Protein AF-A0A382XA62-F1 (afdb_monomer_lite)

pLDDT: mean 90.6, std 8.02, range [56.06, 98.12]

Organism: NCBI:txid408172

Sequence (248 aa):
MEVNSNHINLAFDKEINNSKTWFQDKVLDVCGHTSKILVERLMQRLVEIFLYPYFLKVSSLSEEPQDCFPATGIKINDRCASLEIGTGRVAINTRQFLRHLVDFLLRWAFCFFGILFPKGSNKTSTPAVLVFGVGDEAIFFDSNDDRFVNYCRSGPIDPLRNGKKFFIEASSGHVSSVPSNFEYSKYPLIQLLRKTTIGVFGRFKILIKHIKLFWEYLVAVVRLPQLSLLGKDFAYNGIISELDEQGV

Foldseek 3Di:
DDDDPVNLVVLVVVLLVLLLVVQLVQAQDFLNDHSVVLSVVLSVLCCVQCVVLLVVVLVVCVVPDPDSHDDAQDWRDDPAWIAGHPNSDIGGDPVNLVVLVVVLVVLLVVVLCLLVDADPDQADLFAEDEADDDAPCNQDDVLARVVVLCCLCVPPDVCSNPGQAYEYQYPDQRQYPCNNHYGYDNCSLSVNSNRHPQDPVLSVQLNVSSVRLVVRQVVNCVSPVSSSSCSNVSSCSSSVVSSVVSND

Structure (mmCIF, N/CA/C/O backbone):
data_AF-A0A382XA62-F1
#
_entry.id   AF-A0A382XA62-F1
#
loop_
_atom_site.group_PDB
_atom_site.id
_atom_site.type_symbol
_atom_site.label_atom_id
_atom_site.label_alt_id
_atom_site.label_comp_id
_atom_site.label_asym_id
_atom_site.label_entity_id
_atom_site.label_seq_id
_atom_site.pdbx_PDB_ins_code
_atom_site.Cartn_x
_atom_site.Cartn_y
_atom_site.Cartn_z
_atom_site.occupancy
_atom_site.B_iso_or_equiv
_atom_site.auth_seq_id
_atom_site.auth_comp_id
_atom_site.auth_asym_id
_atom_site.auth_atom_id
_atom_site.pdbx_PDB_model_num
ATOM 1 N N . MET A 1 1 ? -4.126 -9.719 37.389 1.00 56.06 1 MET A N 1
ATOM 2 C CA . MET A 1 1 ? -4.280 -10.936 36.561 1.00 56.06 1 MET A CA 1
ATOM 3 C C . MET A 1 1 ? -3.420 -10.716 35.330 1.00 56.06 1 MET A C 1
ATOM 5 O O . MET A 1 1 ? -3.572 -9.666 34.724 1.00 56.06 1 MET A O 1
ATOM 9 N N . GLU A 1 2 ? -2.468 -11.595 35.012 1.00 63.94 2 GLU A N 1
ATOM 10 C CA . GLU A 1 2 ? -1.643 -11.400 33.809 1.00 63.94 2 GLU A CA 1
ATOM 11 C C . GLU A 1 2 ? -2.522 -11.538 32.561 1.00 63.94 2 GLU A C 1
ATOM 13 O O . GLU A 1 2 ? -3.143 -12.578 32.332 1.00 63.94 2 GLU A O 1
ATOM 18 N N . VAL A 1 3 ? -2.620 -10.470 31.770 1.00 68.06 3 VAL A N 1
ATOM 19 C CA . VAL A 1 3 ? -3.382 -10.489 30.521 1.00 68.06 3 VAL A CA 1
ATOM 20 C C . VAL A 1 3 ? -2.563 -11.243 29.478 1.00 68.06 3 VAL A C 1
ATOM 22 O O . VAL A 1 3 ? -1.519 -10.777 29.028 1.00 68.06 3 VAL A O 1
ATOM 25 N N . ASN A 1 4 ? -3.036 -12.426 29.091 1.00 83.00 4 ASN A N 1
ATOM 26 C CA . ASN A 1 4 ? -2.407 -13.232 28.048 1.00 83.00 4 ASN A CA 1
ATOM 27 C C . ASN A 1 4 ? -2.448 -12.485 26.701 1.00 83.00 4 ASN A C 1
ATOM 29 O O . ASN A 1 4 ? -3.515 -12.036 26.273 1.00 83.00 4 ASN A O 1
ATOM 33 N N . SER A 1 5 ? -1.310 -12.411 26.005 1.00 84.56 5 SER A N 1
ATOM 34 C CA . SER A 1 5 ? -1.179 -11.785 24.681 1.00 84.56 5 SER A CA 1
ATOM 35 C C . SER A 1 5 ? -2.184 -12.323 23.657 1.00 84.56 5 SER A C 1
ATOM 37 O O . SER A 1 5 ? -2.694 -11.560 22.838 1.00 84.56 5 SER A O 1
ATOM 39 N N . ASN A 1 6 ? -2.557 -13.602 23.747 1.00 86.88 6 ASN A N 1
ATOM 40 C CA . ASN A 1 6 ? -3.576 -14.200 22.887 1.00 86.88 6 ASN A CA 1
ATOM 41 C C . ASN A 1 6 ? -4.956 -13.563 23.088 1.00 86.88 6 ASN A C 1
ATOM 43 O O . ASN A 1 6 ? -5.666 -13.329 22.113 1.00 86.88 6 ASN A O 1
ATOM 47 N N . HIS A 1 7 ? -5.341 -13.245 24.327 1.00 86.69 7 HIS A N 1
ATOM 48 C CA . HIS A 1 7 ? -6.621 -12.582 24.588 1.00 86.69 7 HIS A CA 1
ATOM 49 C C . HIS A 1 7 ? -6.627 -11.143 24.068 1.00 86.69 7 HIS A C 1
ATOM 51 O O . HIS A 1 7 ? -7.648 -10.696 23.550 1.00 86.69 7 HIS A O 1
ATOM 57 N N . ILE A 1 8 ? -5.489 -10.445 24.144 1.00 89.25 8 ILE A N 1
ATOM 58 C CA . ILE A 1 8 ? -5.342 -9.092 23.591 1.00 89.25 8 ILE A CA 1
ATOM 59 C C . ILE A 1 8 ? -5.488 -9.118 22.071 1.00 89.25 8 ILE A C 1
ATOM 61 O O . ILE A 1 8 ? -6.254 -8.330 21.524 1.00 89.25 8 ILE A O 1
ATOM 65 N N . ASN A 1 9 ? -4.807 -10.050 21.400 1.00 91.75 9 ASN A N 1
ATOM 66 C CA . ASN A 1 9 ? -4.881 -10.186 19.946 1.00 91.75 9 ASN A CA 1
ATOM 67 C C . ASN A 1 9 ? -6.307 -10.511 19.486 1.00 91.75 9 ASN A C 1
ATOM 69 O O . ASN A 1 9 ? -6.822 -9.845 18.596 1.00 91.75 9 ASN A O 1
ATOM 73 N N . LEU A 1 10 ? -6.990 -11.452 20.149 1.00 91.62 10 LEU A N 1
ATOM 74 C CA . LEU A 1 10 ? -8.383 -11.787 19.831 1.00 91.62 10 LEU A CA 1
ATOM 75 C C . LEU A 1 10 ? -9.342 -10.607 20.056 1.00 91.62 10 LEU A C 1
ATOM 77 O O . LEU A 1 10 ? -10.264 -10.393 19.267 1.00 91.62 10 LEU A O 1
ATOM 81 N N . ALA A 1 11 ? -9.140 -9.836 21.128 1.00 92.12 11 ALA A N 1
ATOM 82 C CA . ALA A 1 11 ? -9.936 -8.643 21.392 1.00 92.12 11 ALA A CA 1
ATOM 83 C C . ALA A 1 11 ? -9.684 -7.561 20.331 1.00 92.12 11 ALA A C 1
ATOM 85 O O . ALA A 1 11 ? -10.633 -6.965 19.826 1.00 92.12 11 ALA A O 1
ATOM 86 N N . PHE A 1 12 ? -8.430 -7.355 19.930 1.00 95.38 12 PHE A N 1
ATOM 87 C CA . PHE A 1 12 ? -8.079 -6.430 18.859 1.00 95.38 12 PHE A CA 1
ATOM 88 C C . PHE A 1 12 ? -8.651 -6.862 17.501 1.00 95.38 12 PHE A C 1
ATOM 90 O O . PHE A 1 12 ? -9.227 -6.038 16.792 1.00 95.38 12 PHE A O 1
ATOM 97 N N . ASP A 1 13 ? -8.589 -8.152 17.166 1.00 96.06 13 ASP A N 1
ATOM 98 C CA . ASP A 1 13 ? -9.173 -8.702 15.938 1.00 96.06 13 ASP A CA 1
ATOM 99 C C . ASP A 1 13 ? -10.680 -8.437 15.860 1.00 96.06 13 ASP A C 1
ATOM 101 O O . ASP A 1 13 ? -11.216 -8.132 14.790 1.00 96.06 13 ASP A O 1
ATOM 105 N N . LYS A 1 14 ? -11.385 -8.498 16.997 1.00 95.69 14 LYS A N 1
ATOM 106 C CA . LYS A 1 14 ? -12.800 -8.118 17.070 1.00 95.69 14 LYS A CA 1
ATOM 107 C C . LYS A 1 14 ? -13.005 -6.649 16.690 1.00 95.69 14 LYS A C 1
ATOM 109 O O . LYS A 1 14 ? -13.909 -6.348 15.915 1.00 95.69 14 LYS A O 1
ATOM 114 N N . GLU A 1 15 ? -12.151 -5.746 17.164 1.00 96.00 15 GLU A N 1
ATOM 115 C CA . GLU A 1 15 ? -12.238 -4.315 16.844 1.00 96.00 15 GLU A CA 1
ATOM 116 C C . GLU A 1 15 ? -11.885 -4.000 15.384 1.00 96.00 15 GLU A C 1
ATOM 118 O O . GLU A 1 15 ? -12.522 -3.154 14.745 1.00 96.00 15 GLU A O 1
ATOM 123 N N . ILE A 1 16 ? -10.927 -4.729 14.810 1.00 97.38 16 ILE A N 1
ATOM 124 C CA . ILE A 1 16 ? -10.632 -4.660 13.375 1.00 97.38 16 ILE A CA 1
ATOM 125 C C . ILE A 1 16 ? -11.820 -5.173 12.555 1.00 97.38 16 ILE A C 1
ATOM 127 O O . ILE A 1 16 ? -12.196 -4.540 11.570 1.00 97.38 16 ILE A O 1
ATOM 131 N N . ASN A 1 17 ? -12.485 -6.248 12.981 1.00 97.50 17 ASN A N 1
ATOM 132 C CA . ASN A 1 17 ? -13.697 -6.737 12.319 1.00 97.50 17 ASN A CA 1
ATOM 133 C C . ASN A 1 17 ? -14.874 -5.753 12.430 1.00 97.50 17 ASN A C 1
ATOM 135 O O . ASN A 1 17 ? -15.573 -5.541 11.440 1.00 97.50 17 ASN A O 1
ATOM 139 N N . ASN A 1 18 ? -15.059 -5.092 13.577 1.00 96.50 18 ASN A N 1
ATOM 140 C CA . ASN A 1 18 ? -16.043 -4.013 13.720 1.00 96.50 18 ASN A CA 1
ATOM 141 C C . ASN A 1 18 ? -15.755 -2.882 12.720 1.00 96.50 18 ASN A C 1
ATOM 143 O O . ASN A 1 18 ? -16.651 -2.417 12.012 1.00 96.50 18 ASN A O 1
ATOM 147 N N . SER A 1 19 ? -14.481 -2.488 12.611 1.00 97.25 19 SER A N 1
ATOM 148 C CA . SER A 1 19 ? -14.035 -1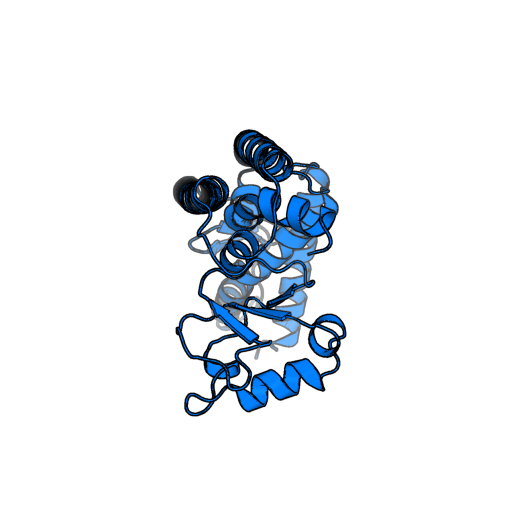.464 11.662 1.00 97.25 19 SER A CA 1
ATOM 149 C C . SER A 1 19 ? -14.298 -1.892 10.221 1.00 97.25 19 SER A C 1
ATOM 151 O O . SER A 1 19 ? -14.816 -1.109 9.427 1.00 97.25 19 SER A O 1
ATOM 153 N N . LYS A 1 20 ? -14.004 -3.151 9.880 1.00 98.00 20 LYS A N 1
ATOM 154 C CA . LYS A 1 20 ? -14.253 -3.722 8.553 1.00 98.00 20 LYS A CA 1
ATOM 155 C C . LYS A 1 20 ? -15.718 -3.583 8.154 1.00 98.00 20 LYS A C 1
ATOM 157 O O . LYS A 1 20 ? -15.986 -3.045 7.082 1.00 98.00 20 LYS A O 1
ATOM 162 N N . THR A 1 21 ? -16.638 -4.003 9.021 1.00 96.94 21 THR A N 1
ATOM 163 C CA . THR A 1 21 ? -18.086 -3.869 8.800 1.00 96.94 21 THR A CA 1
ATOM 164 C C . THR A 1 21 ? -18.472 -2.406 8.593 1.00 96.94 21 THR A C 1
ATOM 166 O O . THR A 1 21 ? -19.137 -2.070 7.619 1.00 96.94 21 THR A O 1
ATOM 169 N N . TRP A 1 22 ? -17.962 -1.501 9.436 1.00 95.88 22 TRP A N 1
ATOM 170 C CA . TRP A 1 22 ? -18.219 -0.065 9.309 1.00 95.88 22 TRP A CA 1
ATOM 171 C C . TRP A 1 22 ? -17.748 0.529 7.967 1.00 95.88 22 TRP A C 1
ATOM 173 O O . TRP A 1 22 ? -18.399 1.424 7.419 1.00 95.88 22 TRP A O 1
ATOM 183 N N . PHE A 1 23 ? -16.627 0.045 7.422 1.00 97.44 23 PHE A N 1
ATOM 184 C CA . PHE A 1 23 ? -16.116 0.480 6.121 1.00 97.44 23 PHE A CA 1
ATOM 185 C C . PHE A 1 23 ? -16.846 -0.144 4.932 1.00 97.44 23 PHE A C 1
ATOM 187 O O . PHE A 1 23 ? -16.985 0.537 3.915 1.00 97.44 23 PHE A O 1
ATOM 194 N N . GLN A 1 24 ? -17.313 -1.391 5.034 1.00 96.81 24 GLN A N 1
ATOM 195 C CA . GLN A 1 24 ? -18.025 -2.074 3.944 1.00 96.81 24 GLN A CA 1
ATOM 196 C C . GLN A 1 24 ? -19.249 -1.284 3.465 1.00 96.81 24 GLN A C 1
ATOM 198 O O . GLN A 1 24 ? -19.502 -1.230 2.265 1.00 96.81 24 GLN A O 1
ATOM 203 N N . ASP A 1 25 ? -19.925 -0.578 4.371 1.00 93.00 25 ASP A N 1
ATOM 204 C CA . ASP A 1 25 ? -21.104 0.233 4.044 1.00 93.00 25 ASP A CA 1
ATOM 205 C C . ASP A 1 25 ? -20.767 1.618 3.457 1.00 93.00 25 ASP A C 1
ATOM 207 O O . ASP A 1 25 ? -21.653 2.354 3.016 1.00 93.00 25 ASP A O 1
ATOM 211 N N . LYS A 1 26 ? -19.496 2.037 3.502 1.00 96.12 26 LYS A N 1
ATOM 212 C CA . LYS A 1 26 ? -19.079 3.423 3.212 1.00 96.12 26 LYS A CA 1
ATOM 213 C C . LYS A 1 26 ? -18.109 3.549 2.052 1.00 96.12 26 LYS A C 1
ATOM 215 O O . LYS A 1 26 ? -18.117 4.573 1.363 1.00 96.12 26 LYS A O 1
ATOM 220 N N . VAL A 1 27 ? -17.242 2.559 1.883 1.00 97.38 27 VAL A N 1
ATOM 221 C CA . VAL A 1 27 ? -16.204 2.558 0.857 1.00 97.38 27 VAL A CA 1
ATOM 222 C C . VAL A 1 27 ? -16.840 2.191 -0.476 1.00 97.38 27 VAL A C 1
ATOM 224 O O . VAL A 1 27 ? -17.451 1.138 -0.612 1.00 97.38 27 VAL A O 1
ATOM 227 N N . LEU A 1 28 ? -16.668 3.061 -1.467 1.00 96.94 28 LEU A N 1
ATOM 228 C CA . LEU A 1 28 ? -17.027 2.773 -2.851 1.00 96.94 28 LEU A CA 1
ATOM 229 C C . LEU A 1 28 ? -15.783 2.480 -3.682 1.00 96.94 28 LEU A C 1
ATOM 231 O O . LEU A 1 28 ? -14.669 2.839 -3.299 1.00 96.94 28 LEU A O 1
ATOM 235 N N . ASP A 1 29 ? -16.011 1.884 -4.846 1.00 96.69 29 ASP A N 1
ATOM 236 C CA . ASP A 1 29 ? -15.003 1.715 -5.884 1.00 96.69 29 ASP A CA 1
ATOM 237 C C . ASP A 1 29 ? -14.455 3.084 -6.315 1.00 96.69 29 ASP A C 1
ATOM 239 O O . ASP A 1 29 ? -15.212 4.003 -6.646 1.00 96.69 29 ASP A O 1
ATOM 243 N N . VAL A 1 30 ? -13.132 3.239 -6.286 1.00 95.31 30 VAL A N 1
ATOM 244 C CA . VAL A 1 30 ? -12.454 4.498 -6.625 1.00 95.31 30 VAL A CA 1
ATOM 245 C C . VAL A 1 30 ? -10.991 4.249 -6.978 1.00 95.31 30 VAL A C 1
ATOM 247 O O . VAL A 1 30 ? -10.406 3.249 -6.557 1.00 95.31 30 VAL A O 1
ATOM 250 N N . CYS A 1 31 ? -10.388 5.152 -7.757 1.00 92.56 31 CYS A N 1
ATOM 251 C CA . CYS A 1 31 ? -8.984 5.076 -8.165 1.00 92.56 31 CYS A CA 1
ATOM 252 C C . CYS A 1 31 ? -8.627 3.744 -8.845 1.00 92.56 31 CYS A C 1
ATOM 254 O O . CYS A 1 31 ? -7.499 3.281 -8.713 1.00 92.56 31 CYS A O 1
ATOM 256 N N . GLY A 1 32 ? -9.581 3.108 -9.534 1.00 90.56 32 GLY A N 1
ATOM 257 C CA . GLY A 1 32 ? -9.394 1.811 -10.195 1.00 90.56 32 GLY A CA 1
ATOM 258 C C . GLY A 1 32 ? -9.391 0.586 -9.270 1.00 90.56 32 GLY A C 1
ATOM 259 O O . GLY A 1 32 ? -9.059 -0.502 -9.729 1.00 90.56 32 GLY A O 1
ATOM 260 N N . HIS A 1 33 ? -9.760 0.730 -7.994 1.00 93.88 33 HIS A N 1
ATOM 261 C CA . HIS A 1 33 ? -9.870 -0.384 -7.052 1.00 93.88 33 HIS A CA 1
ATOM 262 C C . HIS A 1 33 ? -11.321 -0.641 -6.653 1.00 93.88 33 HIS A C 1
ATOM 264 O O . HIS A 1 33 ? -12.108 0.293 -6.489 1.00 93.88 33 HIS A O 1
ATOM 270 N N . THR A 1 34 ? -11.652 -1.915 -6.437 1.00 96.00 34 THR A N 1
ATOM 271 C CA . THR A 1 34 ? -12.943 -2.302 -5.867 1.00 96.00 34 THR A CA 1
ATOM 272 C C . THR A 1 34 ? -12.990 -1.955 -4.382 1.00 96.00 34 THR A C 1
ATOM 274 O O . THR A 1 34 ? -11.984 -2.022 -3.670 1.00 96.00 34 THR A O 1
ATOM 277 N N . SER A 1 35 ? -14.179 -1.637 -3.890 1.00 97.12 35 SER A N 1
ATOM 278 C CA . SER A 1 35 ? -14.475 -1.386 -2.479 1.00 97.12 35 SER A CA 1
ATOM 279 C C . SER A 1 35 ? -13.948 -2.497 -1.571 1.00 97.12 35 SER A C 1
ATOM 281 O O . SER A 1 35 ? -13.347 -2.207 -0.541 1.00 97.12 35 SER A O 1
ATOM 283 N N . LYS A 1 36 ? -14.063 -3.765 -1.986 1.00 97.69 36 LYS A N 1
ATOM 284 C CA . LYS A 1 36 ? -13.494 -4.913 -1.264 1.00 97.69 36 LYS A CA 1
ATOM 285 C C . LYS A 1 36 ? -11.978 -4.784 -1.057 1.00 97.69 36 LYS A C 1
ATOM 287 O O . LYS A 1 36 ? -11.520 -4.908 0.077 1.00 97.69 36 LYS A O 1
ATOM 292 N N . ILE A 1 37 ? -11.217 -4.503 -2.120 1.00 96.00 37 ILE A N 1
ATOM 293 C CA . ILE A 1 37 ? -9.754 -4.331 -2.039 1.00 96.00 37 ILE A CA 1
ATOM 294 C C . ILE A 1 37 ? -9.418 -3.144 -1.133 1.00 96.00 37 ILE A C 1
ATOM 296 O O . ILE A 1 37 ? -8.535 -3.235 -0.284 1.00 96.00 37 ILE A O 1
ATOM 300 N N . LEU A 1 38 ? -10.145 -2.036 -1.276 1.00 97.19 38 LEU A N 1
ATOM 301 C CA . LEU A 1 38 ? -9.931 -0.838 -0.467 1.00 97.19 38 LEU A CA 1
ATOM 302 C C . LEU A 1 38 ? -10.185 -1.088 1.021 1.00 97.19 38 LEU A C 1
ATOM 304 O O . LEU A 1 38 ? -9.395 -0.645 1.851 1.00 97.19 38 LEU A O 1
ATOM 308 N N . VAL A 1 39 ? -11.238 -1.832 1.364 1.00 98.12 39 VAL A N 1
ATOM 309 C CA . VAL A 1 39 ? -11.522 -2.243 2.744 1.00 98.12 39 VAL A CA 1
ATOM 310 C C . VAL A 1 39 ? -10.393 -3.118 3.285 1.00 98.12 39 VAL A C 1
ATOM 312 O O . VAL A 1 39 ? -9.908 -2.861 4.381 1.00 98.12 39 VAL A O 1
ATOM 315 N N . GLU A 1 40 ? -9.928 -4.114 2.529 1.00 97.25 40 GLU A N 1
ATOM 316 C CA . GLU A 1 40 ? -8.823 -4.986 2.954 1.00 97.25 40 GLU A CA 1
ATOM 317 C C . GLU A 1 40 ? -7.526 -4.197 3.191 1.00 97.25 40 GLU A C 1
ATOM 319 O O . GLU A 1 40 ? -6.876 -4.367 4.225 1.00 97.25 40 GLU A O 1
ATOM 324 N N . ARG A 1 41 ? -7.181 -3.274 2.286 1.00 95.94 41 ARG A N 1
ATOM 325 C CA . ARG A 1 41 ? -6.010 -2.395 2.433 1.00 95.94 41 ARG A CA 1
ATOM 326 C C . ARG A 1 41 ? -6.151 -1.436 3.610 1.00 95.94 41 ARG A C 1
ATOM 328 O O . ARG A 1 41 ? -5.182 -1.227 4.339 1.00 95.94 41 ARG A O 1
ATOM 335 N N . LEU A 1 42 ? -7.343 -0.882 3.838 1.00 96.94 42 LEU A N 1
ATOM 336 C CA . LEU A 1 42 ? -7.618 -0.086 5.033 1.00 96.94 42 LEU A CA 1
ATOM 337 C C . LEU A 1 42 ? -7.416 -0.923 6.295 1.00 96.94 42 LEU A C 1
ATOM 339 O O . LEU A 1 42 ? -6.737 -0.454 7.197 1.00 96.94 42 LEU A O 1
ATOM 343 N N . MET A 1 43 ? -7.926 -2.157 6.354 1.00 97.38 43 MET A N 1
ATOM 344 C CA . MET A 1 43 ? -7.749 -3.017 7.532 1.00 97.38 43 MET A CA 1
ATOM 345 C C . MET A 1 43 ? -6.274 -3.283 7.819 1.00 97.38 43 MET A C 1
ATOM 347 O O . MET A 1 43 ? -5.853 -3.145 8.963 1.00 97.38 43 MET A O 1
ATOM 351 N N . GLN A 1 44 ? -5.473 -3.570 6.789 1.00 95.56 44 GLN A N 1
ATOM 352 C CA . GLN A 1 44 ? -4.021 -3.711 6.936 1.00 95.56 44 GLN A CA 1
ATOM 353 C C . GLN A 1 44 ? -3.396 -2.448 7.548 1.00 95.56 44 GLN A C 1
ATOM 355 O O . GLN A 1 44 ? -2.662 -2.542 8.529 1.00 95.56 44 GLN A O 1
ATOM 360 N N . ARG A 1 45 ? -3.755 -1.256 7.049 1.00 95.31 45 ARG A N 1
ATOM 361 C CA . ARG A 1 45 ? -3.277 0.013 7.623 1.00 95.31 45 ARG A CA 1
ATOM 362 C C . ARG A 1 45 ? -3.745 0.246 9.054 1.00 95.31 45 ARG A C 1
ATOM 364 O O . ARG A 1 45 ? -2.987 0.785 9.850 1.00 95.31 45 ARG A O 1
ATOM 371 N N . LEU A 1 46 ? -4.970 -0.136 9.401 1.00 95.75 46 LEU A N 1
ATOM 372 C CA . LEU A 1 46 ? -5.458 0.009 10.772 1.00 95.75 46 LEU A CA 1
ATOM 373 C C . LEU A 1 46 ? -4.720 -0.918 11.728 1.00 95.75 46 LEU A C 1
ATOM 375 O O . LEU A 1 46 ? -4.377 -0.481 12.819 1.00 95.75 46 LEU A O 1
ATOM 379 N N . VAL A 1 47 ? -4.432 -2.155 11.321 1.00 95.62 47 VAL A N 1
ATOM 380 C CA . VAL A 1 47 ? -3.610 -3.077 12.116 1.00 95.62 47 VAL A CA 1
ATOM 381 C C . VAL A 1 47 ? -2.227 -2.470 12.356 1.00 95.62 47 VAL A C 1
ATOM 383 O O . VAL A 1 47 ? -1.804 -2.372 13.504 1.00 95.62 47 VAL A O 1
ATOM 386 N N . GLU A 1 48 ? -1.567 -1.982 11.301 1.00 93.06 48 GLU A N 1
ATOM 387 C CA . GLU A 1 48 ? -0.253 -1.327 11.402 1.00 93.06 48 GLU A CA 1
ATOM 388 C C . GLU A 1 48 ? -0.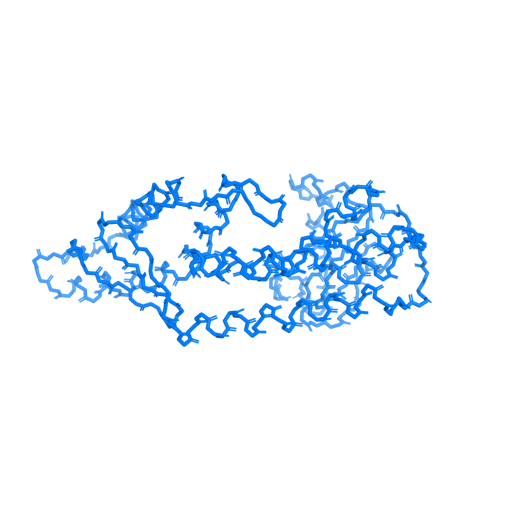257 -0.125 12.363 1.00 93.06 48 GLU A C 1
ATOM 390 O O . GLU A 1 48 ? 0.703 0.078 13.103 1.00 93.06 48 GLU A O 1
ATOM 395 N N . ILE A 1 49 ? -1.329 0.674 12.360 1.00 93.56 49 ILE A N 1
ATOM 396 C CA . ILE A 1 49 ? -1.426 1.907 13.154 1.00 93.56 49 ILE A CA 1
ATOM 397 C C . ILE A 1 49 ? -1.851 1.628 14.599 1.00 93.56 49 ILE A C 1
ATOM 399 O O . ILE A 1 49 ? -1.325 2.248 15.520 1.00 93.56 49 ILE A O 1
ATOM 403 N N . PHE A 1 50 ? -2.816 0.731 14.813 1.00 95.56 50 PHE A N 1
ATOM 404 C CA . PHE A 1 50 ? -3.519 0.612 16.091 1.00 95.56 50 PHE A CA 1
ATOM 405 C C . PHE A 1 50 ? -3.102 -0.577 16.948 1.00 95.56 50 PHE A C 1
ATOM 407 O O . PHE A 1 50 ? -3.382 -0.531 18.144 1.00 95.56 50 PHE A O 1
ATOM 414 N N . LEU A 1 51 ? -2.412 -1.592 16.413 1.00 93.94 51 LEU A N 1
ATOM 415 C CA . LEU A 1 51 ? -2.057 -2.782 17.198 1.00 93.94 51 LEU A CA 1
ATOM 416 C C . LEU A 1 51 ? -1.256 -2.417 18.457 1.00 93.94 51 LEU A C 1
ATOM 418 O O . LEU A 1 51 ? -1.609 -2.808 19.569 1.00 93.94 51 LEU A O 1
ATOM 422 N N . TYR A 1 52 ? -0.205 -1.613 18.297 1.00 93.12 52 TYR A N 1
ATOM 423 C CA . TYR A 1 52 ? 0.641 -1.209 19.417 1.00 93.12 52 TYR A CA 1
ATOM 424 C C . TYR A 1 52 ? -0.056 -0.233 20.390 1.00 93.12 52 TYR A C 1
ATOM 426 O O . TYR A 1 52 ? -0.057 -0.506 21.592 1.00 93.12 52 TYR A O 1
ATOM 434 N N . PRO A 1 53 ? -0.716 0.857 19.936 1.00 93.88 53 PRO A N 1
ATOM 435 C CA . PRO A 1 53 ? -1.517 1.708 20.823 1.00 93.88 53 PRO A CA 1
ATOM 436 C C . PRO A 1 53 ? -2.608 0.956 21.593 1.00 93.88 53 PRO A C 1
ATOM 438 O O . PRO A 1 53 ? -2.868 1.273 22.754 1.00 93.88 53 PRO A O 1
ATOM 441 N N . TYR A 1 54 ? -3.231 -0.046 20.968 1.00 93.19 54 TYR A N 1
ATOM 442 C CA . TYR A 1 54 ? -4.218 -0.900 21.619 1.00 93.19 54 TYR A CA 1
ATOM 443 C C . TYR A 1 54 ? -3.595 -1.717 22.744 1.00 93.19 54 TYR A C 1
ATOM 445 O O . TYR A 1 54 ? -4.100 -1.692 23.867 1.00 93.19 54 TYR A O 1
ATOM 453 N N . PHE A 1 55 ? -2.465 -2.370 22.468 1.00 91.88 55 PHE A N 1
ATOM 454 C CA . PHE A 1 55 ? -1.720 -3.120 23.473 1.00 91.88 55 PHE A CA 1
ATOM 455 C C . PHE A 1 55 ? -1.351 -2.243 24.676 1.00 91.88 55 PHE A C 1
ATOM 457 O O . PHE A 1 55 ? -1.671 -2.597 25.806 1.00 91.88 55 PHE A O 1
ATOM 464 N N . LEU A 1 56 ? -0.779 -1.055 24.442 1.00 91.00 56 LEU A N 1
ATOM 465 C CA . LEU A 1 56 ? -0.440 -0.120 25.521 1.00 91.00 56 LEU A CA 1
ATOM 466 C C . LEU A 1 56 ? -1.659 0.269 26.364 1.00 91.00 56 LEU A C 1
ATOM 468 O O . LEU A 1 56 ? -1.565 0.362 27.589 1.00 91.00 56 LEU A O 1
ATOM 472 N N . LYS A 1 57 ? -2.813 0.490 25.721 1.00 90.75 57 LYS A N 1
ATOM 473 C CA . LYS A 1 57 ? -4.039 0.846 26.434 1.00 90.75 57 LYS A CA 1
ATOM 474 C C . LYS A 1 57 ? -4.525 -0.302 27.316 1.00 90.75 57 LYS A C 1
ATOM 476 O O . LYS A 1 57 ? -4.882 -0.056 28.464 1.00 90.75 57 LYS A O 1
ATOM 481 N N . VAL A 1 58 ? -4.496 -1.532 26.811 1.00 89.44 58 VAL A N 1
ATOM 482 C CA . VAL A 1 58 ? -4.832 -2.738 27.580 1.00 89.44 58 VAL A CA 1
ATOM 483 C C . VAL A 1 58 ? -3.878 -2.928 28.758 1.00 89.44 58 VAL A C 1
ATOM 485 O O . VAL A 1 58 ? -4.337 -3.111 29.883 1.00 89.44 58 VAL A O 1
ATOM 488 N N . SER A 1 59 ? -2.567 -2.800 28.538 1.00 87.25 59 SER A N 1
ATOM 489 C CA . SER A 1 59 ? -1.574 -2.905 29.613 1.00 87.25 59 SER A CA 1
ATOM 490 C C . SER A 1 59 ? -1.832 -1.885 30.724 1.00 87.25 59 SER A C 1
ATOM 492 O O . SER A 1 59 ? -1.837 -2.262 31.890 1.00 87.25 59 SER A O 1
ATOM 494 N N . SER A 1 60 ? -2.159 -0.634 30.376 1.00 86.69 60 SER A N 1
ATOM 495 C CA . SER A 1 60 ? -2.477 0.399 31.377 1.00 86.69 60 SER A CA 1
ATOM 496 C C . SER A 1 60 ? -3.734 0.104 32.204 1.00 86.69 60 SER A C 1
ATOM 498 O O . SER A 1 60 ? -3.822 0.536 33.344 1.00 86.69 60 SER A O 1
ATOM 500 N N . LEU A 1 61 ? -4.705 -0.628 31.647 1.00 85.12 61 LEU A N 1
ATOM 501 C CA . LEU A 1 61 ? -5.935 -1.003 32.352 1.00 85.12 61 LEU A CA 1
ATOM 502 C C . LEU A 1 61 ? -5.745 -2.249 33.221 1.00 85.12 61 LEU A C 1
ATOM 504 O O . LEU A 1 61 ? -6.412 -2.397 34.234 1.00 85.12 61 LEU A O 1
ATOM 508 N N . SER A 1 62 ? -4.812 -3.133 32.861 1.00 74.62 62 SER A N 1
ATOM 509 C CA . SER A 1 62 ? -4.522 -4.351 33.631 1.00 74.62 62 SER A CA 1
ATOM 510 C C . SER A 1 62 ? -3.891 -4.100 35.009 1.00 74.62 62 SER A C 1
ATOM 512 O O . SER A 1 62 ? -3.871 -5.002 35.848 1.00 74.62 62 SER A O 1
ATOM 514 N N . GLU A 1 63 ? -3.405 -2.879 35.248 1.00 70.75 63 GLU A N 1
ATOM 515 C CA . GLU A 1 63 ? -2.967 -2.402 36.564 1.00 70.75 63 GLU A CA 1
ATOM 516 C C . GLU A 1 63 ? -4.158 -2.081 37.490 1.00 70.75 63 GLU A C 1
ATOM 518 O O . GLU A 1 63 ? -3.994 -2.032 38.710 1.00 70.75 63 GLU A O 1
ATOM 523 N N . GLU A 1 64 ? -5.369 -1.926 36.937 1.00 69.31 64 GLU A N 1
ATOM 524 C CA . GLU A 1 64 ? -6.601 -1.685 37.686 1.00 69.31 64 GLU A CA 1
ATOM 525 C C . GLU A 1 64 ? -7.399 -2.995 37.891 1.00 69.31 64 GLU A C 1
ATOM 527 O O . GLU A 1 64 ? -7.559 -3.801 36.973 1.00 69.31 64 GLU A O 1
ATOM 532 N N . PRO A 1 65 ? -7.936 -3.253 39.098 1.00 57.78 65 PRO A N 1
ATOM 533 C CA . PRO A 1 65 ? -8.467 -4.567 39.468 1.00 57.78 65 PRO A CA 1
ATOM 534 C C . PRO A 1 65 ? -9.820 -4.950 38.843 1.00 57.78 65 PRO A C 1
ATOM 536 O O . PRO A 1 65 ? -10.287 -6.056 39.114 1.00 57.78 65 PRO A O 1
ATOM 539 N N . GLN A 1 66 ? -10.474 -4.081 38.059 1.00 58.84 66 GLN A N 1
ATOM 540 C CA . GLN A 1 66 ? -11.872 -4.297 37.653 1.00 58.84 66 GLN A CA 1
ATOM 541 C C . GLN A 1 66 ? -12.145 -4.508 36.162 1.00 58.84 66 GLN A C 1
ATOM 543 O O . GLN A 1 66 ? -13.177 -5.098 35.885 1.00 58.84 66 GLN A O 1
ATOM 548 N N . ASP A 1 67 ? -11.255 -4.173 35.223 1.00 63.53 67 ASP A N 1
ATOM 549 C CA . ASP A 1 67 ? -11.446 -4.546 33.811 1.00 63.53 67 ASP A CA 1
ATOM 550 C C . ASP A 1 67 ? -10.134 -4.467 33.021 1.00 63.53 67 ASP A C 1
ATOM 552 O O . ASP A 1 67 ? -9.510 -3.418 32.910 1.00 63.53 67 ASP A O 1
ATOM 556 N N . CYS A 1 68 ? -9.718 -5.584 32.421 1.00 74.81 68 CYS A N 1
ATOM 557 C CA . CYS A 1 68 ? -8.475 -5.655 31.644 1.00 74.81 68 CYS A CA 1
ATOM 558 C C . CYS A 1 68 ? -8.625 -5.170 30.189 1.00 74.81 68 CYS A C 1
ATOM 560 O O . CYS A 1 68 ? -7.645 -5.174 29.450 1.00 74.81 68 CYS A O 1
ATOM 562 N N . PHE A 1 69 ? -9.828 -4.783 29.748 1.00 82.69 69 PHE A N 1
ATOM 563 C CA . PHE A 1 69 ? -10.096 -4.378 28.364 1.00 82.69 69 PHE A CA 1
ATOM 564 C C . PHE A 1 69 ? -10.733 -2.987 28.287 1.00 82.69 69 PHE A C 1
ATOM 566 O O . PHE A 1 69 ? -11.471 -2.598 29.191 1.00 82.69 69 PHE A O 1
ATOM 573 N N . PRO A 1 70 ? -10.494 -2.222 27.204 1.00 82.31 70 PRO A N 1
ATOM 574 C CA . PRO A 1 70 ? -11.108 -0.914 27.045 1.00 82.31 70 PRO A CA 1
ATOM 575 C C . PRO A 1 70 ? -12.632 -1.038 26.927 1.00 82.31 70 PRO A C 1
ATOM 577 O O . PRO A 1 70 ? -13.138 -1.813 26.115 1.00 82.31 70 PRO A O 1
ATOM 580 N N . ALA A 1 71 ? -13.362 -0.228 27.692 1.00 85.69 71 ALA A N 1
ATOM 581 C CA . ALA A 1 71 ? -14.808 -0.112 27.561 1.00 85.69 71 ALA A CA 1
ATOM 582 C C . ALA A 1 71 ? -15.224 0.385 26.161 1.00 85.69 71 ALA A C 1
ATOM 584 O O . ALA A 1 71 ? -14.495 1.109 25.474 1.00 85.69 71 ALA A O 1
ATOM 585 N N . THR A 1 72 ? -16.444 0.028 25.754 1.00 89.19 72 THR A N 1
ATOM 586 C CA . THR A 1 72 ? -17.053 0.524 24.510 1.00 89.19 72 THR A CA 1
ATOM 587 C C . THR A 1 72 ? -17.144 2.053 24.522 1.00 89.19 72 THR A C 1
ATOM 589 O O . THR A 1 72 ? -17.452 2.660 25.545 1.00 89.19 72 THR A O 1
ATOM 592 N N . GLY A 1 73 ? -16.867 2.685 23.381 1.00 88.94 73 GLY A N 1
ATOM 593 C CA . GLY A 1 73 ? -16.863 4.141 23.216 1.00 88.94 73 GLY A CA 1
ATOM 594 C C . GLY A 1 73 ? -15.540 4.822 23.581 1.00 88.94 73 GLY A C 1
ATOM 595 O O . GLY A 1 73 ? -15.353 5.997 23.251 1.00 88.94 73 GLY A O 1
ATOM 596 N N . ILE A 1 74 ? -14.587 4.111 24.202 1.00 91.19 74 ILE A N 1
ATOM 597 C CA . ILE A 1 74 ? -13.225 4.628 24.386 1.00 91.19 74 ILE A CA 1
ATOM 598 C C . ILE A 1 74 ? -12.575 4.825 23.016 1.00 91.19 74 ILE A C 1
ATOM 600 O O . ILE A 1 74 ? -12.650 3.964 22.142 1.00 91.19 74 ILE A O 1
ATOM 604 N N . LYS A 1 75 ? -11.897 5.961 22.839 1.00 93.12 75 LYS A N 1
ATOM 605 C CA . LYS A 1 75 ? -11.119 6.252 21.633 1.00 93.12 75 LYS A CA 1
ATOM 606 C C . LYS A 1 75 ? -9.648 5.974 21.877 1.00 93.12 75 LYS A C 1
ATOM 608 O O . LYS A 1 75 ? -9.018 6.622 22.712 1.00 93.12 75 LYS A O 1
ATOM 613 N N . ILE A 1 76 ? -9.101 5.041 21.115 1.00 92.31 76 ILE A N 1
ATOM 614 C CA . ILE A 1 76 ? -7.665 4.822 21.025 1.00 92.31 76 ILE A CA 1
ATOM 615 C C . ILE A 1 76 ? -7.146 5.784 19.973 1.00 92.31 76 ILE A C 1
ATOM 617 O O . ILE A 1 76 ? -7.494 5.685 18.799 1.00 92.31 76 ILE A O 1
ATOM 621 N N . ASN A 1 77 ? -6.353 6.751 20.417 1.00 89.81 77 ASN A N 1
ATOM 622 C CA . ASN A 1 77 ? -5.761 7.748 19.544 1.00 89.81 77 ASN A CA 1
ATOM 623 C C . ASN A 1 77 ? -4.329 7.330 19.230 1.00 89.81 77 ASN A C 1
ATOM 625 O O . ASN A 1 77 ? -3.497 7.244 20.130 1.00 89.81 77 ASN A O 1
ATOM 629 N N . ASP A 1 78 ? -4.044 7.138 17.952 1.00 84.06 78 ASP A N 1
ATOM 630 C CA . ASP A 1 78 ? -2.695 7.257 17.431 1.00 84.06 78 ASP A CA 1
ATOM 631 C C . ASP A 1 78 ? -2.509 8.664 16.843 1.00 84.06 78 ASP A C 1
ATOM 633 O O . ASP A 1 78 ? -3.472 9.333 16.456 1.00 84.06 78 ASP A O 1
ATOM 637 N N . ARG A 1 79 ? -1.258 9.128 16.741 1.00 79.31 79 ARG A N 1
ATOM 638 C CA . ARG A 1 79 ? -0.912 10.418 16.117 1.00 79.31 79 ARG A CA 1
ATOM 639 C C . ARG A 1 79 ? -1.560 10.596 14.736 1.00 79.31 79 ARG A C 1
ATOM 641 O O . ARG A 1 79 ? -1.761 11.737 14.317 1.00 79.31 79 ARG A O 1
ATOM 648 N N . CYS A 1 80 ? -1.886 9.496 14.053 1.00 78.56 80 CYS A N 1
ATOM 649 C CA . CYS A 1 80 ? -2.467 9.498 12.719 1.00 78.56 80 CYS A CA 1
ATOM 650 C C . CYS A 1 80 ? -4.006 9.389 12.691 1.00 78.56 80 CYS A C 1
ATOM 652 O O . CYS A 1 80 ? -4.659 9.972 11.824 1.00 78.56 80 CYS A O 1
ATOM 654 N N . ALA A 1 81 ? -4.619 8.648 13.607 1.00 91.25 81 ALA A N 1
ATOM 655 C CA . ALA A 1 81 ? -6.042 8.328 13.539 1.00 91.25 81 ALA A CA 1
ATOM 656 C C . ALA A 1 81 ? -6.592 7.975 14.922 1.00 91.25 81 ALA A C 1
ATOM 658 O O . ALA A 1 81 ? -5.841 7.622 15.826 1.00 91.25 81 ALA A O 1
ATOM 659 N N . SER A 1 82 ? -7.912 8.023 15.078 1.00 95.00 82 SER A N 1
ATOM 660 C CA . SER A 1 82 ? -8.582 7.486 16.258 1.00 95.00 82 SER A CA 1
ATOM 661 C C . SER A 1 82 ? -9.505 6.332 15.901 1.00 95.00 82 SER A C 1
ATOM 663 O O . SER A 1 82 ? -10.217 6.389 14.898 1.00 95.00 82 SER A O 1
ATOM 665 N N . LEU A 1 83 ? -9.463 5.288 16.725 1.00 96.12 83 LEU A N 1
ATOM 666 C CA . LEU A 1 83 ? -10.322 4.112 16.661 1.00 96.12 83 LEU A CA 1
ATOM 667 C C . LEU A 1 83 ? -11.234 4.109 17.885 1.00 96.12 83 LEU A C 1
ATOM 669 O O . LEU A 1 83 ? -10.757 4.149 19.018 1.00 96.12 83 LEU A O 1
ATOM 673 N N . GLU A 1 84 ? -12.541 4.075 17.661 1.00 96.38 84 GLU A N 1
ATOM 674 C CA . GLU A 1 84 ? -13.542 3.976 18.720 1.00 96.38 84 GLU A CA 1
ATOM 675 C C . GLU A 1 84 ? -13.896 2.509 18.999 1.00 96.38 84 GLU A C 1
ATOM 677 O O . GLU A 1 84 ? -14.369 1.791 18.114 1.00 96.38 84 GLU A O 1
ATOM 682 N N . ILE A 1 85 ? -13.658 2.072 20.236 1.00 94.88 85 ILE A N 1
ATOM 683 C CA . ILE A 1 85 ? -13.844 0.685 20.669 1.00 94.88 85 ILE A CA 1
ATOM 684 C C . ILE A 1 85 ? -15.324 0.307 20.700 1.00 94.88 85 ILE A C 1
ATOM 686 O O . ILE A 1 85 ? -16.173 1.080 21.146 1.00 94.88 85 ILE A O 1
ATOM 690 N N . GLY A 1 86 ? -15.630 -0.898 20.228 1.00 92.38 86 GLY A N 1
ATOM 691 C CA . GLY A 1 86 ? -16.965 -1.480 20.138 1.00 92.38 86 GLY A CA 1
ATOM 692 C C . GLY A 1 86 ? -17.751 -1.039 18.903 1.00 92.38 86 GLY A C 1
ATOM 693 O O . GLY A 1 86 ? -18.521 -1.834 18.371 1.00 92.38 86 GLY A O 1
ATOM 694 N N . THR A 1 87 ? -17.539 0.182 18.397 1.00 93.25 87 THR A N 1
ATOM 695 C CA . THR A 1 87 ? -18.195 0.659 17.164 1.00 93.25 87 THR A CA 1
ATOM 696 C C . THR A 1 87 ? -17.345 0.446 15.914 1.00 93.25 87 THR A C 1
ATOM 698 O O . THR A 1 87 ? -17.889 0.407 14.812 1.00 93.25 87 THR A O 1
ATOM 701 N N . GLY A 1 88 ? -16.018 0.329 16.055 1.00 92.19 88 GLY A N 1
ATOM 702 C CA . GLY A 1 88 ? -15.091 0.230 14.923 1.00 92.19 88 GLY A CA 1
ATOM 703 C C . GLY A 1 88 ? -14.984 1.524 14.111 1.00 92.19 88 GLY A C 1
ATOM 704 O O . GLY A 1 88 ? -14.432 1.544 13.009 1.00 92.19 88 GLY A O 1
ATOM 705 N N . ARG A 1 89 ? -15.534 2.636 14.616 1.00 95.56 89 ARG A N 1
ATOM 706 C CA . ARG A 1 89 ? -15.498 3.908 13.901 1.00 95.56 89 ARG A CA 1
ATOM 707 C C . ARG A 1 89 ? -14.074 4.447 13.903 1.00 95.56 89 ARG A C 1
ATOM 709 O O . ARG A 1 89 ? -13.497 4.705 14.958 1.00 95.56 89 ARG A O 1
ATOM 716 N N . VAL A 1 90 ? -13.553 4.706 12.709 1.00 96.12 90 VAL A N 1
ATOM 717 C CA . VAL A 1 90 ? -12.253 5.355 12.529 1.00 96.12 90 VAL A CA 1
ATOM 718 C C . VAL A 1 90 ? -12.455 6.822 12.183 1.00 96.12 90 VAL A C 1
ATOM 720 O O . VAL A 1 90 ? -13.252 7.150 11.302 1.00 96.12 90 VAL A O 1
ATOM 723 N N . ALA A 1 91 ? -11.717 7.721 12.825 1.00 95.75 91 ALA A N 1
ATOM 724 C CA . ALA A 1 91 ? -11.679 9.134 12.465 1.00 95.75 91 ALA A CA 1
ATOM 725 C C . ALA A 1 91 ? -10.245 9.600 12.188 1.00 95.75 91 ALA A C 1
ATOM 727 O O . ALA A 1 91 ? -9.296 9.204 12.860 1.00 95.75 91 ALA A O 1
ATOM 728 N N . ILE A 1 92 ? -10.098 10.472 11.189 1.00 94.94 92 ILE A N 1
ATOM 729 C CA . ILE A 1 92 ? -8.831 11.127 10.856 1.00 94.94 92 ILE A CA 1
ATOM 730 C C . ILE A 1 92 ? -8.925 12.581 11.307 1.00 94.94 92 ILE A C 1
ATOM 732 O O . ILE A 1 92 ? -9.871 13.285 10.956 1.00 94.94 92 ILE A O 1
ATOM 736 N N . ASN A 1 93 ? -7.946 13.042 12.083 1.00 91.81 93 ASN A N 1
ATOM 737 C CA . ASN A 1 93 ? -7.843 14.453 12.446 1.00 91.81 93 ASN A CA 1
ATOM 738 C C . ASN A 1 93 ? -7.446 15.283 11.210 1.00 91.81 93 ASN A C 1
ATOM 740 O O . ASN A 1 93 ? -6.574 14.868 10.450 1.00 91.81 93 ASN A O 1
ATOM 744 N N . THR A 1 94 ? -8.008 16.483 11.046 1.00 91.94 94 THR A N 1
ATOM 745 C CA . THR A 1 94 ? -7.675 17.456 9.991 1.00 91.94 94 THR A CA 1
ATOM 746 C C . THR A 1 94 ? -6.171 17.657 9.800 1.00 91.94 94 THR A C 1
ATOM 748 O O . THR A 1 94 ? -5.694 17.690 8.666 1.00 91.94 94 THR A O 1
ATOM 751 N N . ARG A 1 95 ? -5.392 17.744 10.890 1.00 93.00 95 ARG A N 1
ATOM 752 C CA . ARG A 1 95 ? -3.928 17.888 10.793 1.00 93.00 95 ARG A CA 1
ATOM 753 C C . ARG A 1 95 ? -3.286 16.687 10.096 1.00 93.00 95 ARG A C 1
ATOM 755 O O . ARG A 1 95 ? -2.406 16.869 9.257 1.00 93.00 95 ARG A O 1
ATOM 762 N N . GLN A 1 96 ? -3.723 15.476 10.434 1.00 90.81 96 GLN A N 1
ATOM 763 C CA . GLN A 1 96 ? -3.207 14.271 9.795 1.00 90.81 96 GLN A CA 1
ATOM 764 C C . GLN A 1 96 ? -3.719 14.142 8.364 1.00 90.81 96 GLN A C 1
ATOM 766 O O . GLN A 1 96 ? -2.947 13.807 7.475 1.00 90.81 96 GLN A O 1
ATOM 771 N N . PHE A 1 97 ? -4.992 14.447 8.127 1.00 94.81 97 PHE A N 1
ATOM 772 C CA . PHE A 1 97 ? -5.556 14.470 6.786 1.00 94.81 97 PHE A CA 1
ATOM 773 C C . PHE A 1 97 ? -4.714 15.346 5.849 1.00 94.81 97 PHE A C 1
ATOM 775 O O . PHE A 1 97 ? -4.324 14.899 4.773 1.00 94.81 97 PHE A O 1
ATOM 782 N N . LEU A 1 98 ? -4.346 16.553 6.294 1.00 95.44 98 LEU A N 1
ATOM 783 C CA . LEU A 1 98 ? -3.482 17.445 5.525 1.00 95.44 98 LEU A CA 1
ATOM 784 C C . LEU A 1 98 ? -2.085 16.849 5.309 1.00 95.44 98 LEU A C 1
ATOM 786 O O . LEU A 1 98 ? -1.544 16.949 4.212 1.00 95.44 98 LEU A O 1
ATOM 790 N N . ARG A 1 99 ? -1.513 16.189 6.321 1.00 94.75 99 ARG A N 1
ATOM 791 C CA . ARG A 1 99 ? -0.229 15.489 6.185 1.00 94.75 99 ARG A CA 1
ATOM 792 C C . ARG A 1 99 ? -0.296 14.373 5.141 1.00 94.75 99 ARG A C 1
ATOM 794 O O . ARG A 1 99 ? 0.558 14.331 4.265 1.00 94.75 99 ARG A O 1
ATOM 801 N N . HIS A 1 100 ? -1.315 13.516 5.189 1.00 94.62 100 HIS A N 1
ATOM 802 C CA . HIS A 1 100 ? -1.515 12.462 4.192 1.00 94.62 100 HIS A CA 1
ATOM 803 C C . HIS A 1 100 ? -1.751 13.032 2.796 1.00 94.62 100 HIS A C 1
ATOM 805 O O . HIS A 1 100 ? -1.281 12.463 1.814 1.00 94.62 100 HIS A O 1
ATOM 811 N N . LEU A 1 101 ? -2.456 14.162 2.696 1.00 96.56 101 LEU A N 1
ATOM 812 C CA . LEU A 1 101 ? -2.639 14.859 1.432 1.00 96.56 101 LEU A CA 1
ATOM 813 C C . LEU A 1 101 ? -1.297 15.354 0.884 1.00 96.56 101 LEU A C 1
ATOM 815 O O . LEU A 1 101 ? -0.996 15.094 -0.274 1.00 96.56 101 LEU A O 1
ATOM 819 N N . VAL A 1 102 ? -0.460 15.992 1.705 1.00 96.75 102 VAL A N 1
ATOM 820 C CA . VAL A 1 102 ? 0.895 16.411 1.305 1.00 96.75 102 VAL A CA 1
ATOM 821 C C . VAL A 1 102 ? 1.752 15.208 0.904 1.00 96.75 102 VAL A C 1
ATOM 823 O O . VAL A 1 102 ? 2.379 15.238 -0.153 1.00 96.75 102 VAL A O 1
ATOM 826 N N . ASP A 1 103 ? 1.737 14.127 1.685 1.00 95.50 103 ASP A N 1
ATOM 827 C CA . ASP A 1 103 ? 2.480 12.901 1.375 1.00 95.50 103 ASP A CA 1
ATOM 828 C C . ASP A 1 103 ? 2.018 12.277 0.048 1.00 95.50 103 ASP A C 1
ATOM 830 O O . ASP A 1 103 ? 2.848 11.842 -0.757 1.00 95.50 103 ASP A O 1
ATOM 834 N N . PHE A 1 104 ? 0.707 12.270 -0.214 1.00 97.00 104 PHE A N 1
ATOM 835 C CA . PHE A 1 104 ? 0.148 11.878 -1.505 1.00 97.00 104 PHE A CA 1
ATOM 836 C C . PHE A 1 104 ? 0.656 12.790 -2.622 1.00 97.00 104 PHE A C 1
ATOM 838 O O . PHE A 1 104 ? 1.170 12.279 -3.610 1.00 97.00 104 PHE A O 1
ATOM 845 N N . LEU A 1 105 ? 0.570 14.115 -2.467 1.00 97.50 105 LEU A N 1
ATOM 846 C CA . LEU A 1 105 ? 0.995 15.080 -3.486 1.00 97.50 105 LEU A CA 1
ATOM 847 C C . LEU A 1 105 ? 2.475 14.918 -3.842 1.00 97.50 105 LEU A C 1
ATOM 849 O O . LEU A 1 105 ? 2.822 14.890 -5.021 1.00 97.50 105 LEU A O 1
ATOM 853 N N . LEU A 1 106 ? 3.342 14.748 -2.841 1.00 96.94 106 LEU A N 1
ATOM 854 C CA . LEU A 1 106 ? 4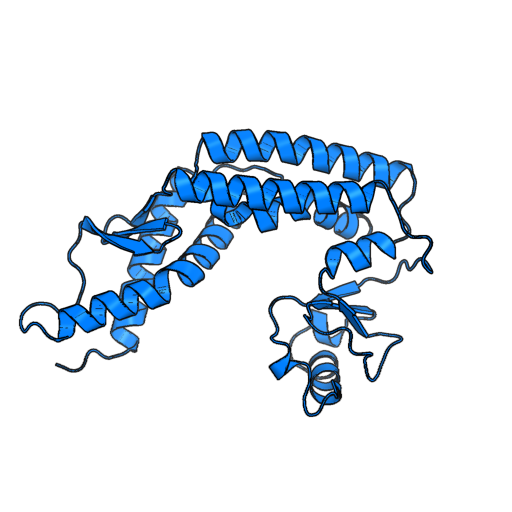.772 14.522 -3.049 1.00 96.94 106 LEU A CA 1
ATOM 855 C C . LEU A 1 106 ? 5.031 13.223 -3.821 1.00 96.94 106 LEU A C 1
ATOM 857 O O . LEU A 1 106 ? 5.818 13.211 -4.769 1.00 96.94 106 LEU A O 1
ATOM 861 N N . ARG A 1 107 ? 4.357 12.128 -3.453 1.00 95.56 107 ARG A N 1
ATOM 862 C CA . ARG A 1 107 ? 4.501 10.833 -4.139 1.00 95.56 107 ARG A CA 1
ATOM 863 C C . ARG A 1 107 ? 3.906 10.855 -5.539 1.00 95.56 107 ARG A C 1
ATOM 865 O O . ARG A 1 107 ? 4.525 10.337 -6.465 1.00 95.56 107 ARG A O 1
ATOM 872 N N . TRP A 1 108 ? 2.743 11.471 -5.700 1.00 96.81 108 TRP A N 1
ATOM 873 C CA . TRP A 1 108 ? 2.075 11.642 -6.980 1.00 96.81 108 TRP A CA 1
ATOM 874 C C . TRP A 1 108 ? 2.947 12.461 -7.932 1.00 96.81 108 TRP A C 1
ATOM 876 O O . TRP A 1 108 ? 3.169 12.027 -9.060 1.00 96.81 108 TRP A O 1
ATOM 886 N N . ALA A 1 109 ? 3.513 13.578 -7.464 1.00 96.56 109 ALA A N 1
ATOM 887 C CA . ALA A 1 109 ? 4.424 14.408 -8.246 1.00 96.56 109 ALA A CA 1
ATOM 888 C C . ALA A 1 109 ? 5.699 13.637 -8.605 1.00 96.56 109 ALA A C 1
ATOM 890 O O . ALA A 1 109 ? 6.122 13.642 -9.757 1.00 96.56 109 ALA A O 1
ATOM 891 N N . PHE A 1 110 ? 6.282 12.906 -7.653 1.00 94.81 110 PHE A N 1
ATOM 892 C CA . PHE A 1 110 ? 7.442 12.052 -7.909 1.00 94.81 110 PHE A CA 1
ATOM 893 C C . PHE A 1 110 ? 7.173 11.008 -9.006 1.00 94.81 110 PHE A C 1
ATOM 895 O O . PHE A 1 110 ? 7.987 10.844 -9.918 1.00 94.81 110 PHE A O 1
ATOM 902 N N . CYS A 1 111 ? 6.013 10.348 -8.963 1.00 94.56 111 CYS A N 1
ATOM 903 C CA . CYS A 1 111 ? 5.573 9.417 -10.003 1.00 94.56 111 CYS A CA 1
ATOM 904 C C . CYS A 1 111 ? 5.360 10.128 -11.343 1.00 94.56 111 CYS A C 1
ATOM 906 O O . CYS A 1 111 ? 5.854 9.663 -12.367 1.00 94.56 111 CYS A O 1
ATOM 908 N N . PHE A 1 112 ? 4.704 11.288 -11.329 1.00 95.19 112 PHE A N 1
ATOM 909 C CA . PHE A 1 112 ? 4.451 12.115 -12.507 1.00 95.19 112 PHE A CA 1
ATOM 910 C C . PHE A 1 112 ? 5.753 12.506 -13.219 1.00 95.19 112 PHE A C 1
ATOM 912 O O . PHE A 1 112 ? 5.893 12.298 -14.424 1.00 95.19 112 PHE A O 1
ATOM 919 N N . PHE A 1 113 ? 6.759 12.969 -12.472 1.00 93.81 113 PHE A N 1
ATOM 920 C CA . PHE A 1 113 ? 8.090 13.242 -13.017 1.00 93.81 113 PHE A CA 1
ATOM 921 C C . PHE A 1 113 ? 8.770 11.978 -13.556 1.00 93.81 113 PHE A C 1
ATOM 923 O O . PHE A 1 113 ? 9.427 12.034 -14.595 1.00 93.81 113 PHE A O 1
ATOM 930 N N . GLY A 1 114 ? 8.594 10.831 -12.893 1.00 91.06 114 GLY A N 1
ATOM 931 C CA . GLY A 1 114 ? 9.085 9.538 -13.377 1.00 91.06 114 GLY A CA 1
ATOM 932 C C . GLY A 1 114 ? 8.482 9.118 -14.722 1.00 91.06 114 GLY A C 1
ATOM 933 O O . GLY A 1 114 ? 9.184 8.526 -15.540 1.00 91.06 114 GLY A O 1
ATOM 934 N N . ILE A 1 115 ? 7.215 9.463 -14.964 1.00 91.56 115 ILE A N 1
ATOM 935 C CA . ILE A 1 115 ? 6.499 9.196 -16.219 1.00 91.56 115 ILE A CA 1
ATOM 936 C C . ILE A 1 115 ? 6.974 10.142 -17.335 1.00 91.56 115 ILE A C 1
ATOM 938 O O . ILE A 1 115 ? 7.219 9.691 -18.456 1.00 91.56 115 ILE A O 1
ATOM 942 N N . LEU A 1 116 ? 7.125 11.439 -17.034 1.00 91.19 116 LEU A N 1
ATOM 943 C CA . LEU A 1 116 ? 7.495 12.469 -18.016 1.00 91.19 116 LEU A CA 1
ATOM 944 C C . LEU A 1 116 ? 8.961 12.414 -18.451 1.00 91.19 116 LEU A C 1
ATOM 946 O O . LEU A 1 116 ? 9.259 12.651 -19.621 1.00 91.19 116 LEU A O 1
ATOM 950 N N . PHE A 1 117 ? 9.870 12.120 -17.520 1.00 88.12 117 PHE A N 1
ATOM 951 C CA . PHE A 1 117 ? 11.316 12.201 -17.736 1.00 88.12 117 PHE A CA 1
ATOM 952 C C . PHE A 1 117 ? 11.956 10.812 -17.661 1.00 88.12 117 PHE A C 1
ATOM 954 O O . PHE A 1 117 ? 12.606 10.458 -16.668 1.00 88.12 117 PHE A O 1
ATOM 961 N N . PRO A 1 118 ? 11.784 9.993 -18.710 1.00 81.06 118 PRO A N 1
ATOM 962 C CA . PRO A 1 118 ? 12.390 8.676 -18.773 1.00 81.06 118 PRO A CA 1
ATOM 963 C C . PRO A 1 118 ? 13.913 8.798 -18.796 1.00 81.06 118 PRO A C 1
ATOM 965 O O . PRO A 1 118 ? 14.483 9.515 -19.617 1.00 81.06 118 PRO A O 1
ATOM 968 N N . LYS A 1 119 ? 14.601 8.055 -17.931 1.00 77.75 119 LYS A N 1
ATOM 969 C CA . LYS A 1 119 ? 16.055 7.917 -18.060 1.00 77.75 119 LYS A CA 1
ATOM 970 C C . LYS A 1 119 ? 16.362 6.930 -19.186 1.00 77.75 119 LYS A C 1
ATOM 972 O O . LYS A 1 119 ? 15.733 5.876 -19.263 1.00 77.75 119 LYS A O 1
ATOM 977 N N . GLY A 1 120 ? 17.321 7.271 -20.048 1.00 59.91 120 GLY A N 1
ATOM 978 C CA . GLY A 1 120 ? 17.796 6.438 -21.160 1.00 59.91 120 GLY A CA 1
ATOM 979 C C . GLY A 1 120 ? 18.588 5.218 -20.689 1.00 59.91 120 GLY A C 1
ATOM 980 O O . GLY A 1 120 ? 19.778 5.116 -20.954 1.00 59.91 120 GLY A O 1
ATOM 981 N N . SER A 1 121 ? 17.948 4.331 -19.930 1.00 62.97 121 SER A N 1
ATOM 982 C CA . SER A 1 121 ? 18.548 3.085 -19.455 1.00 62.97 121 SER A CA 1
ATOM 983 C C . SER A 1 121 ? 18.392 1.960 -20.483 1.00 62.97 121 SER A C 1
ATOM 985 O O . SER A 1 121 ? 17.558 2.055 -21.389 1.00 62.97 121 SER A O 1
ATOM 987 N N . ASN A 1 122 ? 19.181 0.892 -20.328 1.00 65.69 122 ASN A N 1
ATOM 988 C CA . ASN A 1 122 ? 19.014 -0.351 -21.080 1.00 65.69 122 ASN A CA 1
ATOM 989 C C . ASN A 1 122 ? 17.611 -0.898 -20.819 1.00 65.69 122 ASN A C 1
ATOM 991 O O . ASN A 1 122 ? 17.331 -1.417 -19.737 1.00 65.69 122 ASN A O 1
ATOM 995 N N . LYS A 1 123 ? 16.726 -0.714 -21.799 1.00 70.81 123 LYS A N 1
ATOM 996 C CA . LYS A 1 123 ? 15.322 -1.070 -21.653 1.00 70.81 123 LYS A CA 1
ATOM 997 C C . LYS A 1 123 ? 15.171 -2.593 -21.644 1.00 70.81 123 LYS A C 1
ATOM 999 O O . LYS A 1 123 ? 15.798 -3.277 -22.449 1.00 70.81 123 LYS A O 1
ATOM 1004 N N . THR A 1 124 ? 14.327 -3.112 -20.763 1.00 68.88 124 THR A N 1
ATOM 1005 C CA . THR A 1 124 ? 14.019 -4.539 -20.640 1.00 68.88 124 THR A CA 1
ATOM 1006 C C . THR A 1 124 ? 12.519 -4.757 -20.775 1.00 68.88 124 THR A C 1
ATOM 1008 O O . THR A 1 124 ? 11.735 -3.993 -20.216 1.00 68.88 124 THR A O 1
ATOM 1011 N N . SER A 1 125 ? 12.124 -5.822 -21.468 1.00 74.12 125 SER A N 1
ATOM 1012 C CA . SER A 1 125 ? 10.742 -6.326 -21.507 1.00 74.12 125 SER A CA 1
ATOM 1013 C C . SER A 1 125 ? 10.539 -7.546 -20.601 1.00 74.12 125 SER A C 1
ATOM 1015 O O . SER A 1 125 ? 9.517 -8.218 -20.679 1.00 74.12 125 SER A O 1
ATOM 1017 N N . THR A 1 126 ? 11.539 -7.884 -19.784 1.00 84.44 126 THR A N 1
ATOM 1018 C CA . THR A 1 126 ? 11.486 -9.052 -18.905 1.00 84.44 126 THR A CA 1
ATOM 1019 C C . THR A 1 126 ? 10.552 -8.776 -17.729 1.00 84.44 126 THR A C 1
ATOM 1021 O O . THR A 1 126 ? 10.793 -7.783 -17.038 1.00 84.44 126 THR A O 1
ATOM 1024 N N . PRO A 1 127 ? 9.588 -9.672 -17.444 1.00 88.06 127 PRO A N 1
ATOM 1025 C CA . PRO A 1 127 ? 8.753 -9.574 -16.257 1.00 88.06 127 PRO A CA 1
ATOM 1026 C C . PRO A 1 127 ? 9.594 -9.458 -14.988 1.00 88.06 127 PRO A C 1
ATOM 1028 O O . PRO A 1 127 ? 10.556 -10.222 -14.797 1.00 88.06 127 PRO A O 1
ATOM 1031 N N . ALA A 1 128 ? 9.240 -8.508 -14.134 1.00 91.81 128 ALA A N 1
ATOM 1032 C CA . ALA A 1 128 ? 9.974 -8.191 -12.927 1.00 91.81 128 ALA A CA 1
ATOM 1033 C C . ALA A 1 128 ? 9.130 -8.402 -11.671 1.00 91.81 128 ALA A C 1
ATOM 1035 O O . ALA A 1 128 ? 7.962 -8.044 -11.587 1.00 91.81 128 ALA A O 1
ATOM 1036 N N . VAL A 1 129 ? 9.768 -8.958 -10.650 1.00 94.12 129 VAL A N 1
ATOM 1037 C CA . VAL A 1 129 ? 9.186 -9.129 -9.327 1.00 94.12 129 VAL A CA 1
ATOM 1038 C C . VAL A 1 129 ? 9.597 -7.947 -8.468 1.00 94.12 129 VAL A C 1
ATOM 1040 O O . VAL A 1 129 ? 10.786 -7.673 -8.283 1.00 94.12 129 VAL A O 1
ATOM 1043 N N . LEU A 1 130 ? 8.605 -7.236 -7.945 1.00 94.00 130 LEU A N 1
ATOM 1044 C CA . LEU A 1 130 ? 8.824 -6.150 -7.003 1.00 94.00 130 LEU A CA 1
ATOM 1045 C C . LEU A 1 130 ? 8.736 -6.691 -5.577 1.00 94.00 130 LEU A C 1
ATOM 1047 O O . LEU A 1 130 ? 7.741 -7.312 -5.207 1.00 94.00 130 LEU A O 1
ATOM 1051 N N . VAL A 1 131 ? 9.767 -6.439 -4.775 1.00 94.31 131 VAL A N 1
ATOM 1052 C CA . VAL A 1 131 ? 9.803 -6.835 -3.363 1.00 94.31 131 VAL A CA 1
ATOM 1053 C C . VAL A 1 131 ? 9.811 -5.578 -2.503 1.00 94.31 131 VAL A C 1
ATOM 1055 O O . VAL A 1 131 ? 10.667 -4.714 -2.680 1.00 94.31 131 VAL A O 1
ATOM 1058 N N . PHE A 1 132 ? 8.852 -5.472 -1.586 1.00 92.06 132 PHE A N 1
ATOM 1059 C CA . PHE A 1 132 ? 8.664 -4.319 -0.703 1.00 92.06 132 PHE A CA 1
ATOM 1060 C C . PHE A 1 132 ? 8.606 -4.758 0.758 1.00 92.06 132 PHE A C 1
ATOM 1062 O O . PHE A 1 132 ? 8.199 -5.883 1.047 1.00 92.06 132 PHE A O 1
ATOM 1069 N N . GLY A 1 133 ? 8.944 -3.845 1.672 1.00 89.19 133 GLY A N 1
ATOM 1070 C CA . GLY A 1 133 ? 8.729 -4.047 3.109 1.00 89.19 133 GLY A CA 1
ATOM 1071 C C . GLY A 1 133 ? 9.635 -5.084 3.779 1.00 89.19 133 GLY A C 1
ATOM 1072 O O . GLY A 1 133 ? 9.324 -5.524 4.882 1.00 89.19 133 GLY A O 1
ATOM 1073 N N . VAL A 1 134 ? 10.740 -5.472 3.139 1.00 90.88 134 VAL A N 1
ATOM 1074 C CA . VAL A 1 134 ? 11.789 -6.280 3.773 1.00 90.88 134 VAL A CA 1
ATOM 1075 C C . VAL A 1 134 ? 12.844 -5.320 4.318 1.00 90.88 134 VAL A C 1
ATOM 1077 O O . VAL A 1 134 ? 13.328 -4.469 3.577 1.00 90.88 134 VAL A O 1
ATOM 1080 N N . GLY A 1 135 ? 13.161 -5.419 5.609 1.00 90.81 135 GLY A N 1
ATOM 1081 C CA . GLY A 1 135 ? 14.182 -4.577 6.234 1.00 90.81 135 GLY A CA 1
ATOM 1082 C C . GLY A 1 135 ? 15.579 -4.874 5.689 1.00 90.81 135 GLY A C 1
ATOM 1083 O O . GLY A 1 135 ? 15.887 -6.024 5.360 1.00 90.81 135 GLY A O 1
ATOM 1084 N N . ASP A 1 136 ? 16.432 -3.849 5.609 1.00 91.62 136 ASP A N 1
ATOM 1085 C CA . ASP A 1 136 ? 17.816 -3.982 5.134 1.00 91.62 136 ASP A CA 1
ATOM 1086 C C . ASP A 1 136 ? 18.586 -5.033 5.960 1.00 91.62 136 ASP A C 1
ATOM 1088 O O . ASP A 1 136 ? 19.406 -5.755 5.406 1.00 91.62 136 ASP A O 1
ATOM 1092 N N . GLU A 1 137 ? 18.267 -5.200 7.246 1.00 91.31 137 GLU A N 1
ATOM 1093 C CA . GLU A 1 137 ? 18.834 -6.214 8.145 1.00 91.31 137 GLU A CA 1
ATOM 1094 C C . GLU A 1 137 ? 18.459 -7.662 7.790 1.00 91.31 137 GLU A C 1
ATOM 1096 O O . GLU A 1 137 ? 19.164 -8.603 8.155 1.00 91.31 137 GLU A O 1
ATOM 1101 N N . ALA A 1 138 ? 17.339 -7.857 7.093 1.00 91.69 138 ALA A N 1
ATOM 1102 C CA . ALA A 1 138 ? 16.910 -9.163 6.604 1.00 91.69 138 ALA A CA 1
ATOM 1103 C C . ALA A 1 138 ? 17.438 -9.443 5.189 1.00 91.69 138 ALA A C 1
ATOM 1105 O O . ALA A 1 138 ? 17.558 -10.607 4.800 1.00 91.69 138 ALA A O 1
ATOM 1106 N N . ILE A 1 139 ? 17.742 -8.387 4.427 1.00 92.94 139 ILE A N 1
ATOM 1107 C CA . ILE A 1 139 ? 18.316 -8.479 3.081 1.00 92.94 139 ILE A CA 1
ATOM 1108 C C . ILE A 1 139 ? 19.827 -8.701 3.166 1.00 92.94 139 ILE A C 1
ATOM 1110 O O . ILE A 1 139 ? 20.340 -9.618 2.528 1.00 92.94 139 ILE A O 1
ATOM 1114 N N . PHE A 1 140 ? 20.525 -7.876 3.948 1.00 93.38 140 PHE A N 1
ATOM 1115 C CA . PHE A 1 140 ? 21.979 -7.817 4.000 1.00 93.38 140 PHE A CA 1
ATOM 1116 C C . PHE A 1 140 ? 22.504 -8.347 5.333 1.00 93.38 140 PHE A C 1
ATOM 1118 O O . PHE A 1 140 ? 22.201 -7.819 6.402 1.00 93.38 140 PHE A O 1
ATOM 1125 N N . PHE A 1 141 ? 23.359 -9.361 5.259 1.00 91.44 141 PHE A N 1
ATOM 1126 C CA . PHE A 1 141 ? 24.140 -9.869 6.380 1.00 91.44 141 PHE A CA 1
ATOM 1127 C C . PHE A 1 141 ? 25.621 -9.657 6.065 1.00 91.44 141 PHE A C 1
ATOM 1129 O O . PHE A 1 141 ? 26.088 -10.101 5.019 1.00 91.44 141 PHE A O 1
ATOM 1136 N N . ASP A 1 142 ? 26.344 -8.923 6.914 1.00 89.00 142 ASP A N 1
ATOM 1137 C CA . ASP A 1 142 ? 27.740 -8.523 6.670 1.00 89.00 142 ASP A CA 1
ATOM 1138 C C . ASP A 1 142 ? 27.962 -7.879 5.282 1.00 89.00 142 ASP A C 1
ATOM 1140 O O . ASP A 1 142 ? 28.955 -8.122 4.601 1.00 89.00 142 ASP A O 1
ATOM 1144 N N . SER A 1 143 ? 27.022 -7.022 4.856 1.00 86.00 143 SER A N 1
ATOM 1145 C CA . SER A 1 143 ? 26.989 -6.373 3.527 1.00 86.00 143 SER A CA 1
ATOM 1146 C C . SER A 1 143 ? 26.814 -7.321 2.327 1.00 86.00 143 SER A C 1
ATOM 1148 O O . SER A 1 143 ? 27.057 -6.910 1.193 1.00 86.00 143 SER A O 1
ATOM 1150 N N . ASN A 1 144 ? 26.378 -8.563 2.556 1.00 91.25 144 ASN A N 1
ATOM 1151 C CA . ASN A 1 144 ? 26.107 -9.568 1.527 1.00 91.25 144 ASN A CA 1
ATOM 1152 C C . ASN A 1 144 ? 24.614 -9.966 1.519 1.00 91.25 144 ASN A C 1
ATOM 1154 O O . ASN A 1 144 ? 24.003 -10.139 2.573 1.00 91.25 144 ASN A O 1
ATOM 1158 N N . ASP A 1 145 ? 24.027 -10.115 0.331 1.00 95.38 145 ASP A N 1
ATOM 1159 C CA . ASP A 1 145 ? 22.636 -10.501 0.080 1.00 95.38 145 ASP A CA 1
ATOM 1160 C C . ASP A 1 145 ? 22.425 -11.982 -0.294 1.00 95.38 145 ASP A C 1
ATOM 1162 O O . ASP A 1 145 ? 21.293 -12.393 -0.550 1.00 95.38 145 ASP A O 1
ATOM 1166 N N . ASP A 1 146 ? 23.464 -12.821 -0.296 1.00 95.31 146 ASP A N 1
ATOM 1167 C CA . ASP A 1 146 ? 23.404 -14.224 -0.737 1.00 95.31 146 ASP A CA 1
ATOM 1168 C C . ASP A 1 146 ? 22.298 -15.024 -0.042 1.00 95.31 146 ASP A C 1
ATOM 1170 O O . ASP A 1 146 ? 21.583 -15.808 -0.672 1.00 95.31 146 ASP A O 1
ATOM 1174 N N . ARG A 1 147 ? 22.111 -14.818 1.267 1.00 94.56 147 ARG A N 1
ATOM 1175 C CA . ARG A 1 147 ? 21.039 -15.479 2.027 1.00 94.56 147 ARG A CA 1
ATOM 1176 C C . ARG A 1 147 ? 19.661 -15.084 1.497 1.00 94.56 147 ARG A C 1
ATOM 1178 O O . ARG A 1 147 ? 18.792 -15.946 1.359 1.00 94.56 147 ARG A O 1
ATOM 1185 N N . PHE A 1 148 ? 19.472 -13.803 1.204 1.00 95.25 148 PHE A N 1
ATOM 1186 C CA . PHE A 1 148 ? 18.227 -13.275 0.667 1.00 95.25 148 PHE A CA 1
ATOM 1187 C C . PHE A 1 148 ? 17.987 -13.770 -0.765 1.00 95.25 148 PHE A C 1
ATOM 1189 O O . PHE A 1 148 ? 16.907 -14.278 -1.064 1.00 95.25 148 PHE A O 1
ATOM 1196 N N . VAL A 1 149 ? 19.007 -13.730 -1.626 1.00 95.75 149 VAL A N 1
ATOM 1197 C CA . VAL A 1 149 ? 18.944 -14.273 -2.993 1.00 95.75 149 VAL A CA 1
ATOM 1198 C C . VAL A 1 149 ? 18.573 -15.758 -2.971 1.00 95.75 149 VAL A C 1
ATOM 1200 O O . VAL A 1 149 ? 17.663 -16.179 -3.690 1.00 95.75 149 VAL A O 1
ATOM 1203 N N . ASN A 1 150 ? 19.211 -16.548 -2.105 1.00 95.50 150 ASN A N 1
ATOM 1204 C CA . ASN A 1 150 ? 18.910 -17.970 -1.939 1.00 95.50 150 ASN A CA 1
ATOM 1205 C C . ASN A 1 150 ? 17.481 -18.204 -1.445 1.00 95.50 150 ASN A C 1
ATOM 1207 O O . ASN A 1 150 ? 16.803 -19.100 -1.952 1.00 95.50 150 ASN A O 1
ATOM 1211 N N . TYR A 1 151 ? 16.999 -17.381 -0.509 1.00 94.88 151 TYR A N 1
ATOM 1212 C CA . TYR A 1 151 ? 15.609 -17.427 -0.063 1.00 94.88 151 TYR A CA 1
ATOM 1213 C C . TYR A 1 151 ? 14.639 -17.135 -1.211 1.00 94.88 151 TYR A C 1
ATOM 1215 O O . TYR A 1 151 ? 13.682 -17.882 -1.399 1.00 94.88 151 TYR A O 1
ATOM 1223 N N . CYS A 1 152 ? 14.898 -16.111 -2.029 1.00 95.12 152 CYS A N 1
ATOM 1224 C CA . CYS A 1 152 ? 14.058 -15.825 -3.187 1.00 95.12 152 CYS A CA 1
ATOM 1225 C C . CYS A 1 152 ? 14.042 -17.000 -4.169 1.00 95.12 152 CYS A C 1
ATOM 1227 O O . CYS A 1 152 ? 12.975 -17.380 -4.628 1.00 95.12 152 CYS A O 1
ATOM 1229 N N . ARG A 1 153 ? 15.197 -17.610 -4.462 1.00 94.56 153 ARG A N 1
ATOM 1230 C CA . ARG A 1 153 ? 15.322 -18.668 -5.481 1.00 94.56 153 ARG A CA 1
ATOM 1231 C C . ARG A 1 153 ? 14.863 -20.050 -5.040 1.00 94.56 153 ARG A C 1
ATOM 1233 O O . ARG A 1 153 ? 14.416 -20.819 -5.882 1.00 94.56 153 ARG A O 1
ATOM 1240 N N . SER A 1 154 ? 14.981 -20.371 -3.757 1.00 95.19 154 SER A N 1
ATOM 1241 C CA . SER A 1 154 ? 14.704 -21.718 -3.234 1.00 95.19 154 SER A CA 1
ATOM 1242 C C . SER A 1 154 ? 13.532 -21.752 -2.253 1.00 95.19 154 SER A C 1
ATOM 1244 O O . SER A 1 154 ? 13.142 -22.824 -1.796 1.00 95.19 154 SER A O 1
ATOM 1246 N N . GLY A 1 155 ? 12.975 -20.591 -1.908 1.00 92.56 155 GLY A N 1
ATOM 1247 C CA . GLY A 1 155 ? 11.894 -20.462 -0.943 1.00 92.56 155 GLY A CA 1
ATOM 1248 C C . GLY A 1 155 ? 10.535 -20.955 -1.454 1.00 92.56 155 GLY A C 1
ATOM 1249 O O . GLY A 1 155 ? 10.367 -21.295 -2.629 1.00 92.56 155 GLY A O 1
ATOM 1250 N N . PRO A 1 156 ? 9.527 -20.974 -0.564 1.00 93.25 156 PRO A N 1
ATOM 1251 C CA . PRO A 1 156 ? 8.194 -21.491 -0.871 1.00 93.25 156 PRO A CA 1
ATOM 1252 C C . PRO A 1 156 ? 7.305 -20.494 -1.632 1.00 93.25 156 PRO A C 1
ATOM 1254 O O . PRO A 1 156 ? 6.192 -20.840 -2.013 1.00 93.25 156 PRO A O 1
ATOM 1257 N N . ILE A 1 157 ? 7.755 -19.251 -1.825 1.00 93.06 157 ILE A N 1
ATOM 1258 C CA . ILE A 1 157 ? 6.943 -18.182 -2.413 1.00 93.06 157 ILE A CA 1
ATOM 1259 C C . ILE A 1 157 ? 7.118 -18.199 -3.934 1.00 93.06 157 ILE A C 1
ATOM 1261 O O . ILE A 1 157 ? 8.149 -17.772 -4.452 1.00 93.06 157 ILE A O 1
ATOM 1265 N N . ASP A 1 158 ? 6.093 -18.666 -4.648 1.00 93.69 158 ASP A N 1
ATOM 1266 C CA . ASP A 1 158 ? 6.138 -18.893 -6.099 1.00 93.69 158 ASP A CA 1
ATOM 1267 C C . ASP A 1 158 ? 6.601 -17.686 -6.931 1.00 93.69 158 ASP A C 1
ATOM 1269 O O . ASP A 1 158 ? 7.500 -17.865 -7.762 1.00 93.69 158 ASP A O 1
ATOM 1273 N N . PRO A 1 159 ? 6.078 -16.458 -6.722 1.00 91.06 159 PRO A N 1
ATOM 1274 C CA . PRO A 1 159 ? 6.572 -15.287 -7.443 1.00 91.06 159 PRO A CA 1
ATOM 1275 C C . PRO A 1 159 ? 8.066 -15.034 -7.225 1.00 91.06 159 PRO A C 1
ATOM 1277 O O . PRO A 1 159 ? 8.764 -14.658 -8.162 1.00 91.06 159 PRO A O 1
ATOM 1280 N N . LEU A 1 160 ? 8.580 -15.282 -6.014 1.00 94.12 160 LEU A N 1
ATOM 1281 C CA . LEU A 1 160 ? 10.000 -15.090 -5.717 1.00 94.12 160 LEU A CA 1
ATOM 1282 C C . LEU A 1 160 ? 10.864 -16.172 -6.366 1.00 94.12 160 LEU A C 1
ATOM 1284 O O . LEU A 1 160 ? 11.902 -15.866 -6.943 1.00 94.12 160 LEU A O 1
ATOM 1288 N N . ARG A 1 161 ? 10.413 -17.426 -6.327 1.00 94.38 161 ARG A N 1
ATOM 1289 C CA . ARG A 1 161 ? 11.153 -18.564 -6.880 1.00 94.38 161 ARG A CA 1
ATOM 1290 C C . ARG A 1 161 ? 11.295 -18.481 -8.396 1.00 94.38 161 ARG A C 1
ATOM 1292 O O . ARG A 1 161 ? 12.379 -18.694 -8.939 1.00 94.38 161 ARG A O 1
ATOM 1299 N N . ASN A 1 162 ? 10.203 -18.132 -9.070 1.00 93.19 162 ASN A N 1
ATOM 1300 C CA . ASN A 1 162 ? 10.106 -18.165 -10.530 1.00 93.19 162 ASN A CA 1
ATOM 1301 C C . ASN A 1 162 ? 10.457 -16.826 -11.204 1.00 93.19 162 ASN A C 1
ATOM 1303 O O . ASN A 1 162 ? 10.555 -16.760 -12.433 1.00 93.19 162 ASN A O 1
ATOM 1307 N N . GLY A 1 163 ? 10.650 -15.754 -10.429 1.00 91.94 163 GLY A N 1
ATOM 1308 C CA . GLY A 1 163 ? 10.973 -14.429 -10.955 1.00 91.94 163 GLY A CA 1
ATOM 1309 C C . GLY A 1 163 ? 12.283 -14.409 -11.744 1.00 91.94 163 GLY A C 1
ATOM 1310 O O . GLY A 1 163 ? 13.284 -15.005 -11.347 1.00 91.94 163 GLY A O 1
ATOM 1311 N N . LYS A 1 164 ? 12.316 -13.710 -12.881 1.00 91.44 164 LYS A N 1
ATOM 1312 C CA . LYS A 1 164 ? 13.538 -13.583 -13.700 1.00 91.44 164 LYS A CA 1
ATOM 1313 C C . LYS A 1 164 ? 14.358 -12.360 -13.303 1.00 91.44 164 LYS A C 1
ATOM 1315 O O . LYS A 1 164 ? 15.579 -12.452 -13.188 1.00 91.44 164 LYS A O 1
ATOM 1320 N N . LYS A 1 165 ? 13.672 -11.246 -13.054 1.00 93.19 165 LYS A N 1
ATOM 1321 C 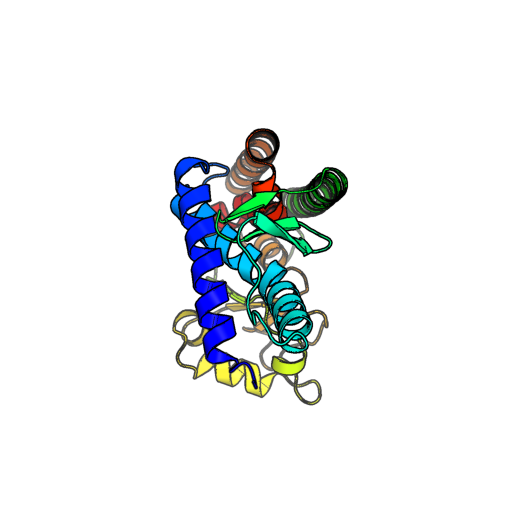CA . LYS A 1 165 ? 14.233 -9.959 -12.646 1.00 93.19 165 LYS A CA 1
ATOM 1322 C C . LYS A 1 165 ? 13.585 -9.522 -11.333 1.00 93.19 165 LYS A C 1
ATOM 1324 O O . LYS A 1 165 ? 12.395 -9.751 -11.151 1.00 93.19 165 LYS A O 1
ATOM 1329 N N . PHE A 1 166 ? 14.347 -8.888 -10.453 1.00 94.81 166 PHE A N 1
ATOM 1330 C CA . PHE A 1 166 ? 13.896 -8.408 -9.152 1.00 94.81 166 PHE A CA 1
ATOM 1331 C C . PHE A 1 166 ? 14.285 -6.948 -8.970 1.00 94.81 166 PHE A C 1
ATOM 1333 O O . PHE A 1 166 ? 15.438 -6.581 -9.199 1.00 94.81 166 PHE A O 1
ATOM 1340 N N . PHE A 1 167 ? 13.333 -6.146 -8.503 1.00 94.62 167 PHE A N 1
ATOM 1341 C CA . PHE A 1 167 ? 13.609 -4.835 -7.925 1.00 94.62 167 PHE A CA 1
ATOM 1342 C C . PHE A 1 167 ? 13.172 -4.861 -6.465 1.00 94.62 167 PHE A C 1
ATOM 1344 O O . PHE A 1 167 ? 11.990 -5.042 -6.169 1.00 94.62 167 PHE A O 1
ATOM 1351 N N . ILE A 1 168 ? 14.128 -4.697 -5.558 1.00 95.19 168 ILE A N 1
ATOM 1352 C CA . ILE A 1 168 ? 13.907 -4.817 -4.118 1.00 95.19 168 ILE A CA 1
ATOM 1353 C C . ILE A 1 168 ? 14.006 -3.444 -3.472 1.00 95.19 168 ILE A C 1
ATOM 1355 O O . ILE A 1 168 ? 14.930 -2.675 -3.755 1.00 95.19 168 ILE A O 1
ATOM 1359 N N . GLU A 1 169 ? 13.022 -3.130 -2.631 1.00 95.31 169 GLU A N 1
ATOM 1360 C CA . GLU A 1 169 ? 13.037 -1.951 -1.775 1.00 95.31 169 GLU A CA 1
ATOM 1361 C C . GLU A 1 169 ? 14.162 -2.110 -0.757 1.00 95.31 169 GLU A C 1
ATOM 1363 O O . GLU A 1 169 ? 14.120 -3.010 0.073 1.00 95.31 169 GLU A O 1
ATOM 1368 N N . ALA A 1 170 ? 15.167 -1.246 -0.845 1.00 93.75 170 ALA A N 1
ATOM 1369 C CA . ALA A 1 170 ? 16.250 -1.170 0.123 1.00 93.75 170 ALA A CA 1
ATOM 1370 C C . ALA A 1 170 ? 16.613 0.294 0.361 1.00 93.75 170 ALA A C 1
ATOM 1372 O O . ALA A 1 170 ? 16.513 1.139 -0.543 1.00 93.75 170 ALA A O 1
ATOM 1373 N N . SER A 1 171 ? 17.019 0.607 1.589 1.00 87.62 171 SER A N 1
ATOM 1374 C CA . SER A 1 171 ? 17.471 1.955 1.940 1.00 87.62 171 SER A CA 1
ATOM 1375 C C . SER A 1 171 ? 18.902 2.215 1.461 1.00 87.62 171 SER A C 1
ATOM 1377 O O . SER A 1 171 ? 19.249 3.340 1.087 1.00 87.62 171 SER A O 1
ATOM 1379 N N . SER A 1 172 ? 19.696 1.149 1.411 1.00 79.38 172 SER A N 1
ATOM 1380 C CA . SER A 1 172 ? 21.088 1.118 0.988 1.00 79.38 172 SER A CA 1
ATOM 1381 C C . SER A 1 172 ? 21.235 0.804 -0.509 1.00 79.38 172 SER A C 1
ATOM 1383 O O . SER A 1 172 ? 20.473 0.049 -1.107 1.00 79.38 172 SER A O 1
ATOM 1385 N N . GLY A 1 173 ? 22.232 1.426 -1.145 1.00 73.62 173 GLY A N 1
ATOM 1386 C CA . GLY A 1 173 ? 22.551 1.243 -2.567 1.00 73.62 173 GLY A CA 1
ATOM 1387 C C . GLY A 1 173 ? 23.515 0.087 -2.830 1.00 73.62 173 GLY A C 1
ATOM 1388 O O . GLY A 1 173 ? 24.355 0.210 -3.721 1.00 73.62 173 GLY A O 1
ATOM 1389 N N . HIS A 1 174 ? 23.462 -0.980 -2.025 1.00 83.56 174 HIS A N 1
ATOM 1390 C CA . HIS A 1 174 ? 24.351 -2.126 -2.194 1.00 83.56 174 HIS A CA 1
ATOM 1391 C C . HIS A 1 174 ? 24.152 -2.774 -3.567 1.00 83.56 174 HIS A C 1
ATOM 1393 O O . HIS A 1 174 ? 23.052 -2.811 -4.120 1.00 83.56 174 HIS A O 1
ATOM 1399 N N . VAL A 1 175 ? 25.249 -3.271 -4.129 1.00 86.81 175 VAL A N 1
ATOM 1400 C CA . VAL A 1 175 ? 25.222 -4.069 -5.352 1.00 86.81 175 VAL A CA 1
ATOM 1401 C C . VAL A 1 175 ? 24.973 -5.515 -4.941 1.00 86.81 175 VAL A C 1
ATOM 1403 O O . VAL A 1 175 ? 25.656 -6.015 -4.054 1.00 86.81 175 VAL A O 1
ATOM 1406 N N . SER A 1 176 ? 23.995 -6.160 -5.575 1.00 91.69 176 SER A N 1
ATOM 1407 C CA . SER A 1 176 ? 23.689 -7.573 -5.330 1.00 91.69 176 SER A CA 1
ATOM 1408 C C . SER A 1 176 ? 24.862 -8.483 -5.685 1.00 91.69 176 SER A C 1
ATOM 1410 O O . SER A 1 176 ? 25.611 -8.185 -6.617 1.00 91.69 176 SER A O 1
ATOM 1412 N N . SER A 1 177 ? 24.956 -9.643 -5.039 1.00 89.62 177 SER A N 1
ATOM 1413 C CA . SER A 1 177 ? 25.813 -10.743 -5.481 1.00 89.62 177 SER A CA 1
ATOM 1414 C C . SER A 1 177 ? 25.425 -11.285 -6.865 1.00 89.62 177 SER A C 1
ATOM 1416 O O . SER A 1 177 ? 26.267 -11.839 -7.575 1.00 89.62 177 SER A O 1
ATOM 1418 N N . VAL A 1 178 ? 24.183 -11.042 -7.320 1.00 91.75 178 VAL A N 1
ATOM 1419 C CA . VAL A 1 178 ? 23.687 -11.388 -8.666 1.00 91.75 178 VAL A CA 1
ATOM 1420 C C . VAL A 1 178 ? 23.082 -10.158 -9.381 1.00 91.75 178 VAL A C 1
ATOM 1422 O O . VAL A 1 178 ? 21.867 -10.105 -9.624 1.00 91.75 178 VAL A O 1
ATOM 1425 N N . PRO A 1 179 ? 23.901 -9.168 -9.807 1.00 89.19 179 PRO A N 1
ATOM 1426 C CA . PRO A 1 179 ? 23.427 -7.880 -10.346 1.00 89.19 179 PRO A CA 1
ATOM 1427 C C . PRO A 1 179 ? 22.585 -7.979 -11.625 1.00 89.19 179 PRO A C 1
ATOM 1429 O O . PRO A 1 179 ? 21.814 -7.077 -11.964 1.00 89.19 179 PRO A O 1
ATOM 1432 N N . SER A 1 180 ? 22.741 -9.066 -12.386 1.00 88.00 180 SER A N 1
ATOM 1433 C CA . SER A 1 180 ? 21.950 -9.316 -13.594 1.00 88.00 180 SER A CA 1
ATOM 1434 C C . SER A 1 180 ? 20.468 -9.507 -13.270 1.00 88.00 180 SER A C 1
ATOM 1436 O O . SER A 1 180 ? 19.609 -9.041 -14.026 1.00 88.00 180 SER A O 1
ATOM 1438 N N . ASN A 1 181 ? 20.161 -10.108 -12.119 1.00 91.75 181 ASN A N 1
ATOM 1439 C CA . ASN A 1 181 ? 18.811 -10.522 -11.761 1.00 91.75 181 ASN A CA 1
ATOM 1440 C C . ASN A 1 181 ? 18.227 -9.688 -10.621 1.00 91.75 181 ASN A C 1
ATOM 1442 O O . ASN A 1 181 ? 17.024 -9.452 -10.641 1.00 91.75 181 ASN A O 1
ATOM 1446 N N . PHE A 1 182 ? 19.046 -9.227 -9.677 1.00 94.44 182 PHE A N 1
ATOM 1447 C CA . PHE A 1 182 ? 18.611 -8.532 -8.466 1.00 94.44 182 PHE A CA 1
ATOM 1448 C C . PHE A 1 182 ? 19.122 -7.094 -8.451 1.00 94.44 182 PHE A C 1
ATOM 1450 O O . PHE A 1 182 ? 20.301 -6.831 -8.686 1.00 94.44 182 PHE A O 1
ATOM 1457 N N . GLU A 1 183 ? 18.220 -6.152 -8.187 1.00 94.19 183 GLU A N 1
ATOM 1458 C CA . GLU A 1 183 ? 18.542 -4.733 -8.121 1.00 94.19 183 GLU A CA 1
ATOM 1459 C C . GLU A 1 183 ? 17.884 -4.074 -6.914 1.00 94.19 183 GLU A C 1
ATOM 1461 O O . GLU A 1 183 ? 16.667 -4.133 -6.734 1.00 94.19 183 GLU A O 1
ATOM 1466 N N . TYR A 1 184 ? 18.704 -3.408 -6.108 1.00 94.62 184 TYR A N 1
ATOM 1467 C CA . TYR A 1 184 ? 18.277 -2.702 -4.910 1.00 94.62 184 TYR A CA 1
ATOM 1468 C C . TYR A 1 184 ? 17.993 -1.240 -5.222 1.00 94.62 184 TYR A C 1
ATOM 1470 O O . TYR A 1 184 ? 18.778 -0.555 -5.881 1.00 94.62 184 TYR A O 1
ATOM 1478 N N . SER A 1 185 ? 16.841 -0.745 -4.778 1.00 92.69 185 SER A N 1
ATOM 1479 C CA . SER A 1 185 ? 16.487 0.657 -4.962 1.00 92.69 185 SER A CA 1
ATOM 1480 C C . SER A 1 185 ? 15.487 1.128 -3.919 1.00 92.69 185 SER A C 1
ATOM 1482 O O . SER A 1 185 ? 14.602 0.391 -3.504 1.00 92.69 185 SER A O 1
ATOM 1484 N N . LYS A 1 186 ? 15.541 2.416 -3.584 1.00 92.12 186 LYS A N 1
ATOM 1485 C CA . LYS A 1 186 ? 14.560 3.038 -2.686 1.00 92.12 186 LYS A CA 1
ATOM 1486 C C . LYS A 1 186 ? 13.138 3.080 -3.266 1.00 92.12 186 LYS A C 1
ATOM 1488 O O . LYS A 1 186 ? 12.168 3.211 -2.528 1.00 92.12 186 LYS A O 1
ATOM 1493 N N . TYR A 1 187 ? 13.006 3.022 -4.594 1.00 92.19 187 TYR A N 1
ATOM 1494 C CA . TYR A 1 187 ? 11.720 3.109 -5.292 1.00 92.19 187 TYR A CA 1
ATOM 1495 C C . TYR A 1 187 ? 11.636 2.067 -6.420 1.00 92.19 187 TYR A C 1
ATOM 1497 O O . TYR A 1 187 ? 11.713 2.449 -7.594 1.00 92.19 187 TYR A O 1
ATOM 1505 N N . PRO A 1 188 ? 11.446 0.774 -6.087 1.00 93.12 188 PRO A N 1
ATOM 1506 C CA . PRO A 1 188 ? 11.447 -0.329 -7.053 1.00 93.12 188 PRO A CA 1
ATOM 1507 C C . PRO A 1 188 ? 10.534 -0.104 -8.253 1.00 93.12 188 PRO A C 1
ATOM 1509 O O . PRO A 1 188 ? 10.959 -0.255 -9.393 1.00 93.12 188 PRO A O 1
ATOM 1512 N N . LEU A 1 189 ? 9.306 0.362 -8.014 1.00 92.88 189 LEU A N 1
ATOM 1513 C CA . LEU A 1 189 ? 8.333 0.613 -9.078 1.00 92.88 189 LEU A CA 1
ATOM 1514 C C . LEU A 1 189 ? 8.793 1.695 -10.067 1.00 92.88 189 LEU A C 1
ATOM 1516 O O . LEU A 1 189 ? 8.599 1.570 -11.272 1.00 92.88 189 LEU A O 1
ATOM 1520 N N . ILE A 1 190 ? 9.425 2.764 -9.576 1.00 92.19 190 ILE A N 1
ATOM 1521 C CA . ILE A 1 190 ? 9.947 3.828 -10.446 1.00 92.19 190 ILE A CA 1
ATOM 1522 C C . ILE A 1 190 ? 11.192 3.352 -11.190 1.00 92.19 190 ILE A C 1
ATOM 1524 O O . ILE A 1 190 ? 11.409 3.739 -12.340 1.00 92.19 190 ILE A O 1
ATOM 1528 N N . GLN A 1 191 ? 12.006 2.510 -10.556 1.00 91.00 191 GLN A N 1
ATOM 1529 C CA . GLN A 1 191 ? 13.144 1.885 -11.214 1.00 91.00 191 GLN A CA 1
ATOM 1530 C C . GLN A 1 191 ? 12.683 0.961 -12.347 1.00 91.00 191 GLN A C 1
ATOM 1532 O O . GLN A 1 191 ? 13.218 1.060 -13.452 1.00 91.00 191 GLN A O 1
ATOM 1537 N N . LEU A 1 192 ? 11.639 0.162 -12.111 1.00 91.81 192 LEU A N 1
ATOM 1538 C CA . LEU A 1 192 ? 10.985 -0.653 -13.129 1.00 91.81 192 LEU A CA 1
ATOM 1539 C C . LEU A 1 192 ? 10.451 0.223 -14.267 1.00 91.81 192 LEU A C 1
ATOM 1541 O O . LEU A 1 192 ? 10.879 0.058 -15.404 1.00 91.81 192 LEU A O 1
ATOM 1545 N N . LEU A 1 193 ? 9.642 1.246 -13.964 1.00 91.38 193 LEU A N 1
ATOM 1546 C CA . LEU A 1 193 ? 9.098 2.180 -14.961 1.00 91.38 193 LEU A CA 1
ATOM 1547 C C . LEU A 1 193 ? 10.181 2.785 -15.876 1.00 91.38 193 LEU A C 1
ATOM 1549 O O . LEU A 1 193 ? 9.969 2.957 -17.077 1.00 91.38 193 LEU A O 1
ATOM 1553 N N . ARG A 1 194 ? 11.353 3.118 -15.320 1.00 89.00 194 ARG A N 1
ATOM 1554 C CA . ARG A 1 194 ? 12.488 3.679 -16.076 1.00 89.00 194 ARG A CA 1
ATOM 1555 C C . ARG A 1 194 ? 13.182 2.663 -16.980 1.00 89.00 194 ARG A C 1
ATOM 1557 O O . ARG A 1 194 ? 13.807 3.077 -17.960 1.00 89.00 194 ARG A O 1
ATOM 1564 N N . LYS A 1 195 ? 13.114 1.377 -16.638 1.00 88.19 195 LYS A N 1
ATOM 1565 C CA . LYS A 1 195 ? 13.723 0.278 -17.395 1.00 88.19 195 LYS A CA 1
ATOM 1566 C C . LYS A 1 195 ? 12.746 -0.391 -18.354 1.00 88.19 195 LYS A C 1
ATOM 1568 O O . LYS A 1 195 ? 13.194 -1.006 -19.313 1.00 88.19 195 LYS A O 1
ATOM 1573 N N . THR A 1 196 ? 11.442 -0.224 -18.184 1.00 88.19 196 THR A N 1
ATOM 1574 C CA . THR A 1 196 ? 10.460 -0.808 -19.100 1.00 88.19 196 THR A CA 1
ATOM 1575 C C . THR A 1 196 ? 10.435 -0.088 -20.453 1.00 88.19 196 THR A C 1
ATOM 1577 O O . THR A 1 196 ? 10.434 1.147 -20.549 1.00 88.19 196 THR A O 1
ATOM 1580 N N . THR A 1 197 ? 10.382 -0.862 -21.541 1.00 84.81 197 THR A N 1
ATOM 1581 C CA . THR A 1 197 ? 10.115 -0.366 -22.901 1.00 84.81 197 THR A CA 1
ATOM 1582 C C . THR A 1 197 ? 8.664 0.101 -23.034 1.00 84.81 197 THR A C 1
ATOM 1584 O O . THR A 1 197 ? 7.821 -0.622 -23.549 1.00 84.81 197 THR A O 1
ATOM 1587 N N . ILE A 1 198 ? 8.363 1.329 -22.614 1.00 84.56 198 ILE A N 1
ATOM 1588 C CA . ILE A 1 198 ? 7.030 1.915 -22.814 1.00 84.56 198 ILE A CA 1
ATOM 1589 C C . ILE A 1 198 ? 7.078 2.840 -24.030 1.00 84.56 198 ILE A C 1
ATOM 1591 O O . ILE A 1 198 ? 7.838 3.814 -24.056 1.00 84.56 198 ILE A O 1
ATOM 1595 N N . GLY A 1 199 ? 6.283 2.518 -25.053 1.00 85.50 199 GLY A N 1
ATOM 1596 C CA . GLY A 1 199 ? 6.105 3.372 -26.228 1.00 85.50 199 GLY A CA 1
ATOM 1597 C C . GLY A 1 199 ? 5.487 4.728 -25.867 1.00 85.50 199 GLY A C 1
ATOM 1598 O O . GLY A 1 199 ? 4.893 4.891 -24.803 1.00 85.50 199 GLY A O 1
ATOM 1599 N N . VAL A 1 200 ? 5.590 5.712 -26.766 1.00 87.06 200 VAL A N 1
ATOM 1600 C CA . VAL A 1 200 ? 5.043 7.070 -26.541 1.00 87.06 200 VAL A CA 1
ATOM 1601 C C . VAL A 1 200 ? 3.552 7.019 -26.197 1.00 87.06 200 VAL A C 1
ATOM 1603 O O . VAL A 1 200 ? 3.111 7.671 -25.254 1.00 87.06 200 VAL A O 1
ATOM 1606 N N . PHE A 1 201 ? 2.798 6.175 -26.904 1.00 88.75 201 PHE A N 1
ATOM 1607 C CA . PHE A 1 201 ? 1.374 5.976 -26.652 1.00 88.75 201 PHE A CA 1
ATOM 1608 C C . PHE A 1 201 ? 1.094 5.373 -25.267 1.00 88.75 201 PHE A C 1
ATOM 1610 O O . PHE A 1 201 ? 0.248 5.883 -24.536 1.00 88.75 201 PHE A O 1
ATOM 1617 N N . GLY A 1 202 ? 1.856 4.348 -24.864 1.00 87.44 202 GLY A N 1
ATOM 1618 C CA . GLY A 1 202 ? 1.748 3.760 -23.525 1.00 87.44 202 GLY A CA 1
ATOM 1619 C C . GLY A 1 202 ? 2.018 4.793 -22.430 1.00 87.44 202 GLY A C 1
ATOM 1620 O O . GLY A 1 202 ? 1.266 4.894 -21.469 1.00 87.44 202 GLY A O 1
ATOM 1621 N N . ARG A 1 203 ? 3.019 5.663 -22.613 1.00 89.62 203 ARG A N 1
ATOM 1622 C CA . ARG A 1 203 ? 3.291 6.745 -21.654 1.00 89.62 203 ARG A CA 1
ATOM 1623 C C . ARG A 1 203 ? 2.179 7.775 -21.580 1.00 89.62 203 ARG A C 1
ATOM 1625 O O . ARG A 1 203 ? 1.844 8.214 -20.485 1.00 89.62 203 ARG A O 1
ATOM 1632 N N . PHE A 1 204 ? 1.606 8.152 -22.719 1.00 91.62 204 PHE A N 1
ATOM 1633 C CA . PHE A 1 204 ? 0.470 9.067 -22.748 1.00 91.62 204 PHE A CA 1
ATOM 1634 C C . PHE A 1 204 ? -0.737 8.484 -21.998 1.00 91.62 204 PHE A C 1
ATOM 1636 O O . PHE A 1 204 ? -1.382 9.183 -21.218 1.00 91.62 204 PHE A O 1
ATOM 1643 N N . LYS A 1 205 ? -0.986 7.179 -22.145 1.00 91.62 205 LYS A N 1
ATOM 1644 C CA . LYS A 1 205 ? -2.025 6.463 -21.399 1.00 91.62 205 LYS A CA 1
ATOM 1645 C C . LYS A 1 205 ? -1.758 6.445 -19.890 1.00 91.62 205 LYS A C 1
ATOM 1647 O O . LYS A 1 205 ? -2.672 6.759 -19.128 1.00 91.62 205 LYS A O 1
ATOM 1652 N N . ILE A 1 206 ? -0.519 6.182 -19.458 1.00 92.81 206 ILE A N 1
ATOM 1653 C CA . ILE A 1 206 ? -0.126 6.292 -18.037 1.00 92.81 206 ILE A CA 1
ATOM 1654 C C . ILE A 1 206 ? -0.374 7.707 -17.528 1.00 92.81 206 ILE A C 1
ATOM 1656 O O . ILE A 1 206 ? -0.940 7.881 -16.455 1.00 92.81 206 ILE A O 1
ATOM 1660 N N . LEU A 1 207 ? 0.019 8.722 -18.298 1.00 94.38 207 LEU A N 1
ATOM 1661 C CA . LEU A 1 207 ? -0.140 10.120 -17.914 1.00 94.38 207 LEU A CA 1
ATOM 1662 C C . LEU A 1 207 ? -1.615 10.481 -17.696 1.00 94.38 207 LEU A C 1
ATOM 1664 O O . LEU A 1 207 ? -1.952 11.066 -16.669 1.00 94.38 207 LEU A O 1
ATOM 1668 N N . ILE A 1 208 ? -2.499 10.081 -18.617 1.00 93.75 208 ILE A N 1
ATOM 1669 C CA . ILE A 1 208 ? -3.947 10.283 -18.471 1.00 93.75 208 ILE A CA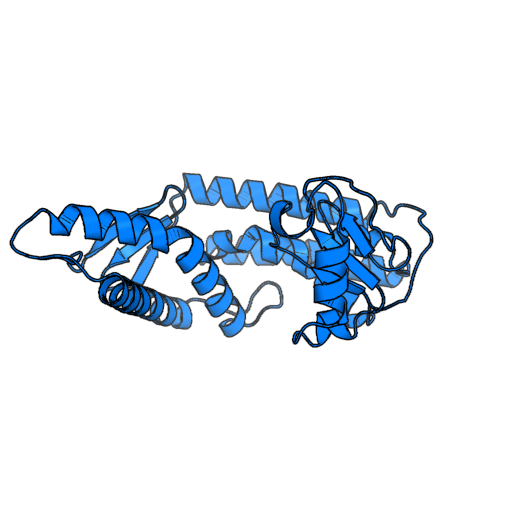 1
ATOM 1670 C C . ILE A 1 208 ? -4.470 9.555 -17.231 1.00 93.75 208 ILE A C 1
ATOM 1672 O O . ILE A 1 208 ? -5.162 10.174 -16.421 1.00 93.75 208 ILE A O 1
ATOM 1676 N N . LYS A 1 209 ? -4.128 8.269 -17.054 1.00 92.88 209 LYS A N 1
ATOM 1677 C CA . LYS A 1 209 ? -4.524 7.483 -15.872 1.00 92.88 209 LYS A CA 1
ATOM 1678 C C . LYS A 1 209 ? -4.061 8.167 -14.577 1.00 92.88 209 LYS A C 1
ATOM 1680 O O . LYS A 1 209 ? -4.844 8.292 -13.640 1.00 92.88 209 LYS A O 1
ATOM 1685 N N . HIS A 1 210 ? -2.830 8.677 -14.541 1.00 95.38 210 HIS A N 1
ATOM 1686 C CA . HIS A 1 210 ? -2.226 9.324 -13.371 1.00 95.38 210 HIS A CA 1
ATOM 1687 C C . HIS A 1 210 ? -2.856 10.682 -13.036 1.00 95.38 210 HIS A C 1
ATOM 1689 O O . HIS A 1 210 ? -3.049 11.002 -11.862 1.00 95.38 210 HIS A O 1
ATOM 1695 N N . ILE A 1 211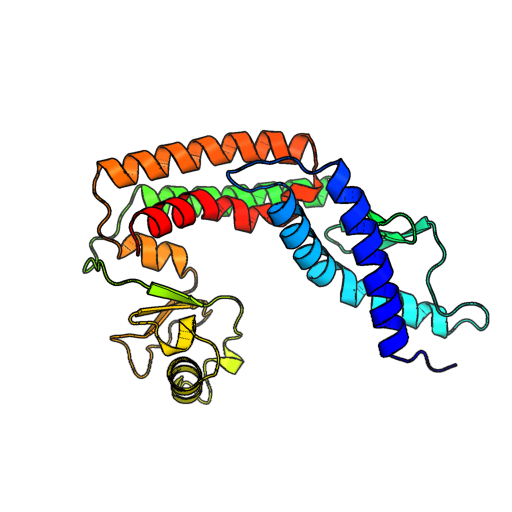 ? -3.228 11.471 -14.050 1.00 95.69 211 ILE A N 1
ATOM 1696 C CA . ILE A 1 211 ? -3.977 12.726 -13.869 1.00 95.69 211 ILE A CA 1
ATOM 1697 C C . ILE A 1 211 ? -5.411 12.436 -13.416 1.00 95.69 211 ILE A C 1
ATOM 1699 O O . ILE A 1 211 ? -5.908 13.087 -12.502 1.00 95.69 211 ILE A O 1
ATOM 1703 N N . LYS A 1 212 ? -6.085 11.446 -14.012 1.00 95.56 212 LYS A N 1
ATOM 1704 C CA . LYS A 1 212 ? -7.437 11.045 -13.595 1.00 95.56 212 LYS A CA 1
ATOM 1705 C C . LYS A 1 212 ? -7.450 10.595 -12.132 1.00 95.56 212 LYS A C 1
ATOM 1707 O O . LYS A 1 212 ? -8.302 11.038 -11.365 1.00 95.56 212 LYS A O 1
ATOM 1712 N N . LEU A 1 213 ? -6.461 9.790 -11.739 1.00 95.75 213 LEU A N 1
ATOM 1713 C CA . LEU A 1 213 ? -6.296 9.300 -10.373 1.00 95.75 213 LEU A CA 1
ATOM 1714 C C . LEU A 1 213 ? -6.167 10.433 -9.352 1.00 95.75 213 LEU A C 1
ATOM 1716 O O . LEU A 1 213 ? -6.693 10.316 -8.251 1.00 95.75 213 LEU A O 1
ATOM 1720 N N . PHE A 1 214 ? -5.507 11.537 -9.709 1.00 96.94 214 PHE A N 1
ATOM 1721 C CA . PHE A 1 214 ? -5.408 12.709 -8.839 1.00 96.94 214 PHE A CA 1
ATOM 1722 C C . PHE A 1 214 ? -6.792 13.238 -8.446 1.00 96.94 214 PHE A C 1
ATOM 1724 O O . PHE A 1 214 ? -7.083 13.412 -7.263 1.00 96.94 214 PHE A O 1
ATOM 1731 N N . TRP A 1 215 ? -7.661 13.452 -9.435 1.00 97.44 215 TRP A N 1
ATOM 1732 C CA . TRP A 1 215 ? -9.006 13.977 -9.207 1.00 97.44 215 TRP A CA 1
ATOM 1733 C C . TRP A 1 215 ? -9.902 12.973 -8.485 1.00 97.44 215 TRP A C 1
ATOM 1735 O O . TRP A 1 215 ? -10.606 13.350 -7.549 1.00 97.44 215 TRP A O 1
ATOM 1745 N N . GLU A 1 216 ? -9.838 11.696 -8.870 1.00 96.81 216 GLU A N 1
ATOM 1746 C CA . GLU A 1 216 ? -10.572 10.623 -8.190 1.00 96.81 216 GLU A CA 1
ATOM 1747 C C . GLU A 1 216 ? -10.180 10.532 -6.715 1.00 96.81 216 GLU A C 1
ATOM 1749 O O . GLU A 1 216 ? -11.060 10.484 -5.857 1.00 96.81 216 GLU A O 1
ATOM 1754 N N . TYR A 1 217 ? -8.881 10.598 -6.411 1.00 97.69 217 TYR A N 1
ATOM 1755 C CA . TYR A 1 217 ? -8.377 10.592 -5.043 1.00 97.69 217 TYR A CA 1
ATOM 1756 C C . TYR A 1 217 ? -8.906 11.779 -4.238 1.00 97.69 217 TYR A C 1
ATOM 1758 O O . TYR A 1 217 ? -9.422 11.573 -3.141 1.00 97.69 217 TYR A O 1
ATOM 1766 N N . LEU A 1 218 ? -8.835 13.004 -4.778 1.00 97.88 218 LEU A N 1
ATOM 1767 C CA . LEU A 1 218 ? -9.339 14.196 -4.088 1.00 97.88 218 LEU A CA 1
ATOM 1768 C C . LEU A 1 218 ? -10.827 14.067 -3.739 1.00 97.88 218 LEU A C 1
ATOM 1770 O O . LEU A 1 218 ? -11.215 14.333 -2.601 1.00 97.88 218 LEU A O 1
ATOM 1774 N N . VAL A 1 219 ? -11.652 13.601 -4.681 1.00 97.69 219 VAL A N 1
ATOM 1775 C CA . VAL A 1 219 ? -13.081 13.356 -4.434 1.00 97.69 219 VAL A CA 1
ATOM 1776 C C . VAL A 1 219 ? -13.276 12.265 -3.376 1.00 97.69 219 VAL A C 1
ATOM 1778 O O . VAL A 1 219 ? -14.083 12.435 -2.458 1.00 97.69 219 VAL A O 1
ATOM 1781 N N . ALA A 1 220 ? -12.515 11.168 -3.456 1.00 97.19 220 ALA A N 1
ATOM 1782 C CA . ALA A 1 220 ? -12.595 10.066 -2.500 1.00 97.19 220 ALA A CA 1
ATOM 1783 C C . ALA A 1 220 ? -12.286 10.511 -1.071 1.00 97.19 220 ALA A C 1
ATOM 1785 O O . ALA A 1 220 ? -13.049 10.201 -0.158 1.00 97.19 220 ALA A O 1
ATOM 1786 N N . VAL A 1 221 ? -11.191 11.246 -0.864 1.00 97.62 221 VAL A N 1
ATOM 1787 C CA . VAL A 1 221 ? -10.754 11.624 0.485 1.00 97.62 221 VAL A CA 1
ATOM 1788 C C . VAL A 1 221 ? -11.582 12.758 1.083 1.00 97.62 221 VAL A C 1
ATOM 1790 O O . VAL A 1 221 ? -11.698 12.834 2.302 1.00 97.62 221 VAL A O 1
ATOM 1793 N N . VAL A 1 222 ? -12.214 13.604 0.262 1.00 96.62 222 VAL A N 1
ATOM 1794 C CA . VAL A 1 222 ? -13.217 14.569 0.747 1.00 96.62 222 VAL A CA 1
ATOM 1795 C C . VAL A 1 222 ? -14.474 13.842 1.230 1.00 96.62 222 VAL A C 1
ATOM 1797 O O . VAL A 1 222 ? -15.023 14.189 2.274 1.00 96.62 222 VAL A O 1
ATOM 1800 N N . ARG A 1 223 ? -14.916 12.806 0.507 1.00 96.56 223 ARG A N 1
ATOM 1801 C CA . ARG A 1 223 ? -16.086 12.002 0.885 1.00 96.56 223 ARG A CA 1
ATOM 1802 C C . ARG A 1 223 ? -15.823 11.106 2.098 1.00 96.56 223 ARG A C 1
ATOM 1804 O O . ARG A 1 223 ? -16.695 10.961 2.952 1.00 96.56 223 ARG A O 1
ATOM 1811 N N . LEU A 1 224 ? -14.654 10.471 2.148 1.00 97.25 224 LEU A N 1
ATOM 1812 C CA . LEU A 1 224 ? -14.258 9.528 3.191 1.00 97.25 224 LEU A CA 1
ATOM 1813 C C . LEU A 1 224 ? -12.779 9.758 3.564 1.00 97.25 224 LEU A C 1
ATOM 1815 O O . LEU A 1 224 ? -11.892 9.108 3.003 1.00 97.25 224 LEU A O 1
ATOM 1819 N N . PRO A 1 225 ? -12.487 10.662 4.521 1.00 96.94 225 PRO A N 1
ATOM 1820 C CA . PRO A 1 225 ? -11.121 11.053 4.898 1.00 96.94 225 PRO A CA 1
ATOM 1821 C C . PRO A 1 225 ? -10.184 9.903 5.278 1.00 96.94 225 PRO A C 1
ATOM 1823 O O . PRO A 1 225 ? -8.968 10.020 5.143 1.00 96.94 225 PRO A O 1
ATOM 1826 N N . GLN A 1 226 ? -10.729 8.775 5.724 1.00 96.94 226 GLN A N 1
ATOM 1827 C CA . GLN A 1 226 ? -10.009 7.550 6.065 1.00 96.94 226 GLN A CA 1
ATOM 1828 C C . GLN A 1 226 ? -9.256 6.970 4.859 1.00 96.94 226 GLN A C 1
ATOM 1830 O O . GLN A 1 226 ? -8.189 6.393 5.040 1.00 96.94 226 GLN A O 1
ATOM 1835 N N . LEU A 1 227 ? -9.734 7.199 3.628 1.00 97.44 227 LEU A N 1
ATOM 1836 C CA . LEU A 1 227 ? -9.027 6.798 2.405 1.00 97.44 227 LEU A CA 1
ATOM 1837 C C . LEU A 1 227 ? -7.686 7.523 2.226 1.00 97.44 227 LEU A C 1
ATOM 1839 O O . LEU A 1 227 ? -6.826 7.030 1.500 1.00 97.44 227 LEU A O 1
ATOM 1843 N N . SER A 1 228 ? -7.452 8.639 2.928 1.00 96.94 228 SER A N 1
ATOM 1844 C CA . SER A 1 228 ? -6.140 9.299 2.935 1.00 96.94 228 SER A CA 1
ATOM 1845 C C . SER A 1 228 ? -5.022 8.404 3.492 1.00 96.94 228 SER A C 1
ATOM 1847 O O . SER A 1 228 ? -3.868 8.563 3.098 1.00 96.94 228 SER A O 1
ATOM 1849 N N . LEU A 1 229 ? -5.352 7.404 4.324 1.00 95.69 229 LEU A N 1
ATOM 1850 C CA . LEU A 1 229 ? -4.404 6.385 4.801 1.00 95.69 229 LEU A CA 1
ATOM 1851 C C . LEU A 1 229 ? -3.806 5.549 3.657 1.00 95.69 229 LEU A C 1
ATOM 1853 O O . LEU A 1 229 ? -2.715 4.997 3.792 1.00 95.69 229 LEU A O 1
ATOM 1857 N N . LEU A 1 230 ? -4.504 5.472 2.521 1.00 96.25 230 LEU A N 1
ATOM 1858 C CA . LEU A 1 230 ? -4.077 4.747 1.326 1.00 96.25 230 LEU A CA 1
ATOM 1859 C C . LEU A 1 230 ? -3.428 5.657 0.274 1.00 96.25 230 LEU A C 1
ATOM 1861 O O . LEU A 1 230 ? -3.168 5.211 -0.840 1.00 96.25 230 LEU A O 1
ATOM 1865 N N . GLY A 1 231 ? -3.116 6.918 0.602 1.00 95.19 231 GLY A N 1
ATOM 1866 C CA . GLY A 1 231 ? -2.534 7.870 -0.351 1.00 95.19 231 GLY A CA 1
ATOM 1867 C C . GLY A 1 231 ? -1.269 7.343 -1.045 1.00 95.19 231 GLY A C 1
ATOM 1868 O O . GLY A 1 231 ? -1.114 7.503 -2.254 1.00 95.19 231 GLY A O 1
ATOM 1869 N N . LYS A 1 232 ? -0.389 6.636 -0.318 1.00 92.19 232 LYS A N 1
ATOM 1870 C CA . LYS A 1 232 ? 0.795 5.987 -0.917 1.00 92.19 232 LYS A CA 1
ATOM 1871 C C . LYS A 1 232 ? 0.392 4.992 -2.010 1.00 92.19 232 LYS A C 1
ATOM 1873 O O . LYS A 1 232 ? 0.981 5.025 -3.084 1.00 92.19 232 LYS A O 1
ATOM 1878 N N . ASP A 1 233 ? -0.582 4.136 -1.732 1.00 92.38 233 ASP A N 1
ATOM 1879 C CA . ASP A 1 233 ? -1.010 3.064 -2.630 1.00 92.38 233 ASP A CA 1
ATOM 1880 C C . ASP A 1 233 ? -1.645 3.657 -3.900 1.00 92.38 233 ASP A C 1
ATOM 1882 O O . ASP A 1 233 ? -1.265 3.300 -5.015 1.00 92.38 233 ASP A O 1
ATOM 1886 N N . PHE A 1 234 ? -2.516 4.660 -3.740 1.00 95.00 234 PHE A N 1
ATOM 1887 C CA . PHE A 1 234 ? -3.129 5.359 -4.869 1.00 95.00 234 PHE A CA 1
ATOM 1888 C C . PHE A 1 234 ? -2.102 6.065 -5.753 1.00 95.00 234 PHE A C 1
ATOM 1890 O O . PHE A 1 234 ? -2.177 5.960 -6.974 1.00 95.00 234 PHE A O 1
ATOM 1897 N N . ALA A 1 235 ? -1.108 6.739 -5.167 1.00 94.81 235 ALA A N 1
ATOM 1898 C CA . ALA A 1 235 ? -0.095 7.463 -5.936 1.00 94.81 235 ALA A CA 1
ATOM 1899 C C . ALA A 1 235 ? 0.683 6.563 -6.918 1.00 94.81 235 ALA A C 1
ATOM 1901 O O . ALA A 1 235 ? 1.202 7.063 -7.913 1.00 94.81 235 ALA A O 1
ATOM 1902 N N . TYR A 1 236 ? 0.754 5.254 -6.660 1.00 91.38 236 TYR A N 1
ATOM 1903 C CA . TYR A 1 236 ? 1.451 4.292 -7.511 1.00 91.38 236 TYR A CA 1
ATOM 1904 C C . TYR A 1 236 ? 0.538 3.538 -8.489 1.00 91.38 236 TYR A C 1
ATOM 1906 O O . TYR A 1 236 ? 1.040 2.977 -9.465 1.00 91.38 236 TYR A O 1
ATOM 1914 N N . ASN A 1 237 ? -0.784 3.541 -8.286 1.00 89.88 237 ASN A N 1
ATOM 1915 C CA . ASN A 1 237 ? -1.695 2.664 -9.028 1.00 89.88 237 ASN A CA 1
ATOM 1916 C C . ASN A 1 237 ? -1.717 2.932 -10.546 1.00 89.88 237 ASN A C 1
ATOM 1918 O O . ASN A 1 237 ? -1.775 2.003 -11.353 1.00 89.88 237 ASN A O 1
ATOM 1922 N N . GLY A 1 238 ? -1.601 4.198 -10.960 1.00 84.75 238 GLY A N 1
ATOM 1923 C CA . GLY A 1 238 ? -1.538 4.551 -12.383 1.00 84.75 238 GLY A CA 1
ATOM 1924 C C . GLY A 1 238 ? -0.346 3.914 -13.109 1.00 84.75 238 GLY A C 1
ATOM 1925 O O . GLY A 1 238 ? -0.458 3.566 -14.281 1.00 84.75 238 GLY A O 1
ATOM 1926 N N . ILE A 1 239 ? 0.774 3.720 -12.405 1.00 89.44 239 ILE A N 1
ATOM 1927 C CA . ILE A 1 239 ? 1.968 3.060 -12.942 1.00 89.44 239 ILE A CA 1
ATOM 1928 C C . ILE A 1 239 ? 1.797 1.540 -12.912 1.00 89.44 239 ILE A C 1
ATOM 1930 O O . ILE A 1 239 ? 2.049 0.898 -13.926 1.00 89.44 239 ILE A O 1
ATOM 1934 N N . ILE A 1 240 ? 1.350 0.981 -11.781 1.00 89.94 240 ILE A N 1
ATOM 1935 C CA . ILE A 1 240 ? 1.162 -0.470 -11.609 1.00 89.94 240 ILE A CA 1
ATOM 1936 C C . ILE A 1 240 ? 0.207 -1.012 -12.674 1.00 89.94 240 ILE A C 1
ATOM 1938 O O . ILE A 1 240 ? 0.577 -1.905 -13.423 1.00 89.94 240 ILE A O 1
ATOM 1942 N N . SER A 1 241 ? -0.973 -0.399 -12.812 1.00 86.31 241 SER A N 1
ATOM 1943 C CA . SER A 1 241 ? -1.994 -0.862 -13.759 1.00 86.31 241 SER A CA 1
ATOM 1944 C C . SER A 1 241 ? -1.514 -0.916 -15.210 1.00 86.31 241 SER A C 1
ATOM 1946 O O . SER A 1 241 ? -1.906 -1.814 -15.943 1.00 86.31 241 SER A O 1
ATOM 1948 N N . GLU A 1 242 ? -0.671 0.021 -15.657 1.00 87.25 242 GLU A N 1
ATOM 1949 C CA . GLU A 1 242 ? -0.142 -0.052 -17.022 1.00 87.25 242 GLU A CA 1
ATOM 1950 C C . GLU A 1 242 ? 1.009 -1.050 -17.153 1.00 87.25 242 GLU A C 1
ATOM 1952 O O . GLU A 1 242 ? 1.103 -1.711 -18.182 1.00 87.25 242 GLU A O 1
ATOM 1957 N N . LEU A 1 243 ? 1.888 -1.162 -16.154 1.00 87.25 243 LEU A N 1
ATOM 1958 C CA . LEU A 1 243 ? 2.968 -2.153 -16.189 1.00 87.25 243 LEU A CA 1
ATOM 1959 C C . LEU A 1 243 ? 2.401 -3.581 -16.223 1.00 87.25 243 LEU A C 1
ATOM 1961 O O . LEU A 1 243 ? 2.818 -4.372 -17.068 1.00 87.25 243 LEU A O 1
ATOM 1965 N N . ASP A 1 244 ? 1.363 -3.845 -15.426 1.00 86.44 244 ASP A N 1
ATOM 1966 C CA . ASP A 1 244 ? 0.634 -5.116 -15.435 1.00 86.44 244 ASP A CA 1
ATOM 1967 C C . ASP A 1 244 ? -0.010 -5.391 -16.806 1.00 86.44 244 ASP A C 1
ATOM 1969 O O . ASP A 1 244 ? 0.123 -6.488 -17.349 1.00 86.44 244 ASP A O 1
ATOM 1973 N N . GLU A 1 245 ? -0.659 -4.393 -17.422 1.00 84.56 245 GLU A N 1
ATOM 1974 C CA . GLU A 1 245 ? -1.242 -4.518 -18.770 1.00 84.56 245 GLU A CA 1
ATOM 1975 C C . GLU A 1 245 ? -0.184 -4.772 -19.864 1.00 84.56 245 GLU A C 1
ATOM 1977 O O . GLU A 1 245 ? -0.495 -5.363 -20.899 1.00 84.56 245 GLU A O 1
ATOM 1982 N N . GLN A 1 246 ? 1.063 -4.340 -19.651 1.00 80.88 246 GLN A N 1
ATOM 1983 C CA . GLN A 1 246 ? 2.192 -4.591 -20.556 1.00 80.88 246 GLN A CA 1
ATOM 1984 C C . GLN A 1 246 ? 2.846 -5.964 -20.311 1.00 80.88 246 GLN A C 1
ATOM 1986 O O . GLN A 1 246 ? 3.705 -6.369 -21.095 1.00 80.88 246 GLN A O 1
ATOM 1991 N N . GLY A 1 247 ? 2.455 -6.676 -19.247 1.00 77.06 247 GLY A N 1
ATOM 1992 C CA . GLY A 1 247 ? 3.034 -7.960 -18.854 1.00 77.06 247 GLY A CA 1
ATOM 1993 C C . GLY A 1 247 ? 4.475 -7.858 -18.346 1.00 77.06 247 GLY A C 1
ATOM 1994 O O . GLY A 1 247 ? 5.251 -8.790 -18.571 1.00 77.06 247 GLY A O 1
ATOM 1995 N N . VAL A 1 248 ? 4.843 -6.728 -17.723 1.00 68.44 248 VAL A N 1
ATOM 1996 C CA . VAL A 1 248 ? 6.213 -6.431 -17.255 1.00 68.44 248 VAL A CA 1
ATOM 1997 C C . VAL A 1 248 ? 6.280 -6.307 -15.742 1.00 68.44 248 VAL A C 1
ATOM 1999 O O . VAL A 1 248 ? 5.472 -5.547 -15.179 1.00 68.44 248 VAL A O 1
#

Radius of gyration: 21.14 Å; chains: 1; bounding box: 49×40×66 Å

Secondary structure (DSSP, 8-state):
----HHHHHHHHHHHHHHHHHHHHTT---BTTB-HHHHHHHHHHHHHHHHHHHHHHHHHHHHTSTT-SSPPTT-EEE-SS-EEETTTTEEE--HHHHHHHHHHHHHHHHHHHHHHHS------B-S-EEEE-S--HHHH-BTTB-HHHHHHHHHSS-HHHHH-SEEEEE-SS-PPPSSTTTEEEES-HHHHHHHHB---HHHHHHHHHHHHHHHHHHHHHHHH-GGGGGGHHHHHHHHHHHHHHHTT-